Protein AF-A0A7S0X7X5-F1 (afdb_monomer_lite)

Sequence (185 aa):
VDGQPFWVERRVSRVKLLGLTYGVGGEDRTMADVRLTQAGMERDLGVSVAARVAFHGQHTVSALLDGNDATLKAALGALVEMEIWVGAKEASKKRVSAARKQAAALRADASARAAYVRRTEERLSEAQRASDGWAADVTRQASMACAEEDRVGGTLATALEDCAVAAARLRRAEAAWDEEEEEAA

pLDDT: mean 87.29, std 11.08, range [56.78, 98.44]

Foldseek 3Di:
DVPWDKDWDWDDDPPDTPDIWMDTNPDTPDDPDPVVNVVVCCVPVVVVLCCVVVDDDPVNVVCCVVDDPVSVCVVVCSNDVVVVVVVVVVVVVVVVVVVVVVVVVVVVVVVVVVVVVVVVVVVVVVVVVVVVVVVVVVVVVVVVVVVVVVVVVVVVVVVVVVVVVVVVVVVVVVVVVVVVVVVVD

Radius of gyration: 57.63 Å; chains: 1; bounding box: 109×35×158 Å

Secondary structure (DSSP, 8-state):
-TT--EEEEEEE-SSSEEEEEEEETTEE---SSHHHHHHHHHHHH-HHHHHHHH---HHHHHHHHSS-HHHHHHHHHTTTTHHHHHHHHHHHHHHHHHHHHHHHHHHHHHHHHHHHHHHHHHHHHHHHHHHHHHHHHHHHHHHHHHHHHHHHHHHHHHHHHHHHHHHHHHHHHHHHHHHHHHHH-

Organism: NCBI:txid81844

Structure (mmCIF, N/CA/C/O backbone):
data_AF-A0A7S0X7X5-F1
#
_entry.id   AF-A0A7S0X7X5-F1
#
loop_
_atom_site.group_PDB
_atom_site.id
_atom_site.type_symbol
_atom_site.label_atom_id
_atom_site.label_alt_id
_atom_site.label_comp_id
_atom_site.label_asym_id
_atom_site.label_entity_id
_atom_site.label_seq_id
_atom_site.pdbx_PDB_ins_code
_atom_site.Cartn_x
_atom_site.Cartn_y
_atom_site.Cartn_z
_atom_site.occupancy
_atom_site.B_iso_or_equiv
_atom_site.auth_seq_id
_atom_site.auth_comp_id
_atom_site.auth_asym_id
_atom_site.auth_atom_id
_atom_site.pdbx_PDB_model_num
ATOM 1 N N . VAL A 1 1 ? -40.224 -4.538 37.840 1.00 64.69 1 VAL A N 1
ATOM 2 C CA . VAL A 1 1 ? -39.251 -3.859 36.950 1.00 64.69 1 VAL A CA 1
ATOM 3 C C . VAL A 1 1 ? -39.998 -3.469 35.700 1.00 64.69 1 VAL A C 1
ATOM 5 O O . VAL A 1 1 ? -40.722 -4.314 35.198 1.00 64.69 1 VAL A O 1
ATOM 8 N N . ASP A 1 2 ? -39.963 -2.202 35.294 1.00 75.25 2 ASP A N 1
ATOM 9 C CA . ASP A 1 2 ? -40.661 -1.717 34.087 1.00 75.25 2 ASP A CA 1
ATOM 10 C C . ASP A 1 2 ? -42.152 -2.109 34.010 1.00 75.25 2 ASP A C 1
ATOM 12 O O . ASP A 1 2 ? -42.674 -2.501 32.971 1.00 75.25 2 ASP A O 1
ATOM 16 N N . GLY A 1 3 ? -42.846 -2.062 35.155 1.00 77.50 3 GLY A N 1
ATOM 17 C CA . GLY A 1 3 ? -44.263 -2.436 35.275 1.00 77.50 3 GLY A CA 1
ATOM 18 C C . GLY A 1 3 ? -44.550 -3.938 35.420 1.00 77.50 3 GLY A C 1
ATOM 19 O O . GLY A 1 3 ? -45.677 -4.303 35.740 1.00 77.50 3 GLY A O 1
ATOM 20 N N . GLN A 1 4 ? -43.552 -4.813 35.266 1.00 86.25 4 GLN A N 1
ATOM 21 C CA . GLN A 1 4 ? -43.690 -6.257 35.491 1.00 86.25 4 GLN A CA 1
ATOM 22 C C . GLN A 1 4 ? -43.552 -6.605 36.987 1.00 86.25 4 GLN A C 1
ATOM 24 O O . GLN A 1 4 ? -42.607 -6.124 37.638 1.00 86.25 4 GLN A O 1
ATOM 29 N N . PRO A 1 5 ? -44.441 -7.453 37.545 1.00 88.69 5 PRO A N 1
ATOM 30 C CA . PRO A 1 5 ? -44.307 -7.944 38.910 1.00 88.69 5 PRO A CA 1
ATOM 31 C C . PRO A 1 5 ? -43.088 -8.865 39.019 1.00 88.69 5 PRO A C 1
ATOM 33 O O . PRO A 1 5 ? -42.752 -9.595 38.087 1.00 88.69 5 PRO A O 1
ATOM 36 N N . PHE A 1 6 ? -42.422 -8.836 40.167 1.00 90.06 6 PHE A N 1
ATOM 37 C CA . PHE A 1 6 ? -41.285 -9.703 40.456 1.00 90.06 6 PHE A CA 1
ATOM 38 C C . PHE A 1 6 ? -41.364 -10.191 41.900 1.00 90.06 6 PHE A C 1
ATOM 40 O O . PHE A 1 6 ? -42.003 -9.558 42.743 1.00 90.06 6 PHE A O 1
ATOM 47 N N . TRP A 1 7 ? -40.704 -11.307 42.184 1.00 91.12 7 TRP A N 1
ATOM 48 C CA . TRP A 1 7 ? -40.574 -11.852 43.529 1.00 91.12 7 TRP A CA 1
ATOM 49 C C . TRP A 1 7 ? -39.146 -12.340 43.752 1.00 91.12 7 TRP A C 1
ATOM 51 O O . TRP A 1 7 ? -38.464 -12.766 42.823 1.00 91.12 7 TRP A O 1
ATOM 61 N N . VAL A 1 8 ? -38.688 -12.246 44.996 1.00 90.50 8 VAL A N 1
ATOM 62 C CA . VAL A 1 8 ? -37.386 -12.747 45.437 1.00 90.50 8 VAL A CA 1
ATOM 63 C C . VAL A 1 8 ? -37.615 -13.438 46.767 1.00 90.50 8 VAL A C 1
ATOM 65 O O . VAL A 1 8 ? -38.123 -12.818 47.702 1.00 90.50 8 VAL A O 1
ATOM 68 N N . GLU A 1 9 ? -37.219 -14.698 46.871 1.00 91.44 9 GLU A N 1
ATOM 69 C CA . GLU A 1 9 ? -37.246 -15.436 48.123 1.00 91.44 9 GLU A CA 1
ATOM 70 C C . GLU A 1 9 ? -35.815 -15.760 48.555 1.00 91.44 9 GLU A C 1
ATOM 72 O O . GLU A 1 9 ? -34.984 -16.284 47.809 1.00 91.44 9 GLU A O 1
ATOM 77 N N . ARG A 1 10 ? -35.508 -15.405 49.804 1.00 91.12 10 ARG A N 1
ATOM 78 C CA . ARG A 1 10 ? -34.196 -15.624 50.401 1.00 91.12 10 ARG A CA 1
ATOM 79 C C . ARG A 1 10 ? -34.354 -16.450 51.663 1.00 91.12 10 ARG A C 1
ATOM 81 O O . ARG A 1 10 ? -34.881 -15.972 52.664 1.00 91.12 10 ARG A O 1
ATOM 88 N N . ARG A 1 11 ? -33.830 -17.674 51.646 1.00 89.12 11 ARG A N 1
ATOM 89 C CA . ARG A 1 11 ? -33.838 -18.562 52.810 1.00 89.12 11 ARG A CA 1
ATOM 90 C C . ARG A 1 11 ? -32.498 -18.483 53.520 1.00 89.12 11 ARG A C 1
ATOM 92 O O . ARG A 1 11 ? -31.466 -18.801 52.939 1.00 89.12 11 ARG A O 1
ATOM 99 N N . VAL A 1 12 ? -32.495 -18.072 54.782 1.00 89.25 12 VAL A N 1
ATOM 100 C CA . VAL A 1 12 ? -31.277 -17.864 55.585 1.00 89.25 12 VAL A CA 1
ATOM 101 C C . VAL A 1 12 ? -31.375 -18.642 56.897 1.00 89.25 12 VAL A C 1
ATOM 103 O O . VAL A 1 12 ? -32.447 -18.742 57.486 1.00 89.25 12 VAL A O 1
ATOM 106 N N . SER A 1 13 ? -30.257 -19.200 57.358 1.00 86.94 13 SER A N 1
ATOM 107 C CA . SER A 1 13 ? -30.069 -19.654 58.740 1.00 86.94 13 SER A CA 1
ATOM 108 C C . SER A 1 13 ? -29.469 -18.524 59.586 1.00 86.94 13 SER A C 1
ATOM 110 O O . SER A 1 13 ? -29.166 -17.455 59.059 1.00 86.94 13 SER A O 1
ATOM 112 N N . ARG A 1 14 ? -29.221 -18.768 60.886 1.00 80.06 14 ARG A N 1
ATOM 113 C CA . ARG A 1 14 ? -28.587 -17.787 61.796 1.00 80.06 14 ARG A CA 1
ATOM 114 C C . ARG A 1 14 ? -27.307 -17.145 61.244 1.00 80.06 14 ARG A C 1
ATOM 116 O O . ARG A 1 14 ? -26.985 -16.041 61.659 1.00 80.06 14 ARG A O 1
ATOM 123 N N . VAL A 1 15 ? -26.568 -17.828 60.362 1.00 79.38 15 VAL A N 1
ATOM 124 C CA . VAL A 1 15 ? -25.271 -17.336 59.854 1.00 79.38 15 VAL A CA 1
ATOM 125 C C . VAL A 1 15 ? -25.089 -17.547 58.345 1.00 79.38 15 VAL A C 1
ATOM 127 O O . VAL A 1 15 ? -24.219 -16.926 57.743 1.00 79.38 15 VAL A O 1
ATOM 130 N N . LYS A 1 16 ? -25.871 -18.422 57.697 1.00 78.62 16 LYS A N 1
ATOM 131 C CA . LYS A 1 16 ? -25.616 -18.826 56.304 1.00 78.62 16 LYS A CA 1
ATOM 132 C C . LYS A 1 16 ? -26.840 -18.688 55.421 1.00 78.62 16 LYS A C 1
ATOM 134 O O . LYS A 1 16 ? -27.950 -19.025 55.819 1.00 78.62 16 LYS A O 1
ATOM 139 N N . LEU A 1 17 ? -26.606 -18.264 54.187 1.00 82.06 17 LEU A N 1
ATOM 140 C CA . LEU A 1 17 ? -27.597 -18.321 53.125 1.00 82.06 17 LEU A CA 1
ATOM 141 C C . LEU A 1 17 ? -27.846 -19.784 52.738 1.00 82.06 17 LEU A C 1
ATOM 143 O O . LEU A 1 17 ? -26.905 -20.496 52.399 1.00 82.06 17 LEU A O 1
ATOM 147 N N . LEU A 1 18 ? -29.099 -20.221 52.837 1.00 83.12 18 LEU A N 1
ATOM 148 C CA . LEU A 1 18 ? -29.549 -21.578 52.518 1.00 83.12 18 LEU A CA 1
ATOM 149 C C . LEU A 1 18 ? -30.124 -21.676 51.101 1.00 83.12 18 LEU A C 1
ATOM 151 O O . LEU A 1 18 ? -30.056 -22.739 50.498 1.00 83.12 18 LEU A O 1
ATOM 155 N N . GLY A 1 19 ? -30.686 -20.587 50.576 1.00 86.31 19 GLY A N 1
ATOM 156 C CA . GLY A 1 19 ? -31.244 -20.548 49.228 1.00 86.31 19 GLY A CA 1
ATOM 157 C C . GLY A 1 19 ? -31.574 -19.130 48.779 1.00 86.31 19 GLY A C 1
ATOM 158 O O . GLY A 1 19 ? -31.866 -18.259 49.604 1.00 86.31 19 GLY A O 1
ATOM 159 N N . LEU A 1 20 ? -31.498 -18.918 47.469 1.00 92.00 20 LEU A N 1
ATOM 160 C CA . LEU A 1 20 ? -31.879 -17.686 46.793 1.00 92.00 20 LEU A CA 1
ATOM 161 C C . LEU A 1 20 ? -32.638 -18.075 45.527 1.00 92.00 20 LEU A C 1
ATOM 163 O O . LEU A 1 20 ? -32.078 -18.778 44.690 1.00 92.00 20 LEU A O 1
ATOM 167 N N . THR A 1 21 ? -33.881 -17.629 45.414 1.00 91.88 21 THR A N 1
ATOM 168 C CA . THR A 1 21 ? -34.744 -17.849 44.250 1.00 91.88 21 THR A CA 1
ATOM 169 C C . THR A 1 21 ? -35.405 -16.531 43.859 1.00 91.88 21 THR A C 1
ATOM 171 O O . THR A 1 21 ? -35.630 -15.662 44.709 1.00 91.88 21 THR A O 1
ATOM 174 N N . TYR A 1 22 ? -35.669 -16.332 42.569 1.00 93.62 22 TYR A N 1
ATOM 175 C CA . TYR A 1 22 ? -36.354 -15.129 42.094 1.00 93.62 22 TYR A CA 1
ATOM 176 C C . TYR A 1 22 ? -37.100 -15.373 40.786 1.00 93.62 22 TYR A C 1
ATOM 178 O O . TYR A 1 22 ? -36.732 -16.239 39.993 1.00 93.62 22 TYR A O 1
ATOM 186 N N . GLY A 1 23 ? -38.112 -14.547 40.538 1.00 91.94 23 GLY A N 1
ATOM 187 C CA . GLY A 1 23 ? -38.859 -14.566 39.291 1.00 91.94 23 GLY A CA 1
ATOM 188 C C . GLY A 1 23 ? -39.341 -13.189 38.860 1.00 91.94 23 GLY A C 1
ATOM 189 O O . GLY A 1 23 ? -39.505 -12.276 39.674 1.00 91.94 23 GLY A O 1
ATOM 190 N N . VAL A 1 24 ? -39.565 -13.045 37.555 1.00 90.19 24 VAL A N 1
ATOM 191 C CA . VAL A 1 24 ? -39.989 -11.800 36.895 1.00 90.19 24 VAL A CA 1
ATOM 192 C C . VAL A 1 24 ? -41.108 -12.130 35.917 1.00 90.19 24 VAL A C 1
ATOM 194 O O . VAL A 1 24 ? -41.000 -13.092 35.164 1.00 90.19 24 VAL A O 1
ATOM 197 N N . GLY A 1 25 ? -42.202 -11.368 35.941 1.00 88.50 25 GLY A N 1
ATOM 198 C CA . GLY A 1 25 ? -43.333 -11.589 35.032 1.00 88.50 25 GLY A CA 1
ATOM 199 C C . GLY A 1 25 ? -44.059 -12.923 35.246 1.00 88.50 25 GLY A C 1
ATOM 200 O O . GLY A 1 25 ? -44.751 -13.393 34.352 1.00 88.50 25 GLY A O 1
ATOM 201 N N . GLY A 1 26 ? -43.895 -13.541 36.420 1.00 85.69 26 GLY A N 1
ATOM 202 C CA . GLY A 1 26 ? -44.451 -14.860 36.739 1.00 85.69 26 GLY A CA 1
ATOM 203 C C . GLY A 1 26 ? -43.548 -16.047 36.382 1.00 85.69 26 GLY A C 1
ATOM 204 O O . GLY A 1 26 ? -43.883 -17.168 36.752 1.00 85.69 26 GLY A O 1
ATOM 205 N N . GLU A 1 27 ? -42.398 -15.825 35.738 1.00 88.56 27 GLU A N 1
ATOM 206 C CA . GLU A 1 27 ? -41.429 -16.880 35.413 1.00 88.56 27 GLU A CA 1
ATOM 207 C C . GLU A 1 27 ? -40.322 -16.975 36.470 1.00 88.56 27 GLU A C 1
ATOM 209 O O . GLU A 1 27 ? -39.733 -15.958 36.846 1.00 88.56 27 GLU A O 1
ATOM 214 N N . ASP A 1 28 ? -40.010 -18.193 36.922 1.00 91.31 28 ASP A N 1
ATOM 215 C CA . ASP A 1 28 ? -38.841 -18.467 37.766 1.00 91.31 28 ASP A CA 1
ATOM 216 C C . ASP A 1 28 ? -37.560 -18.385 36.921 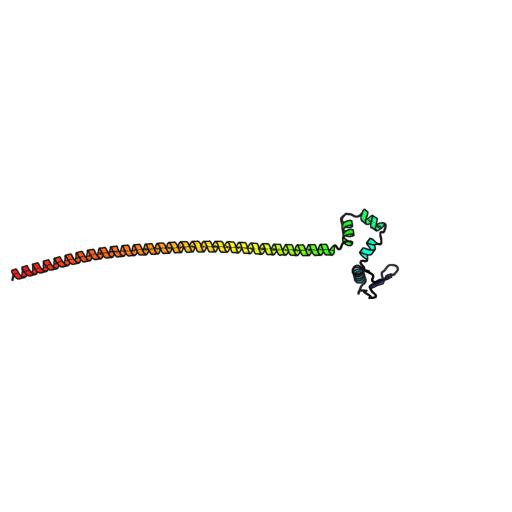1.00 91.31 28 ASP A C 1
ATOM 218 O O . ASP A 1 28 ? -37.435 -19.042 35.885 1.00 91.31 28 ASP A O 1
ATOM 222 N N . ARG A 1 29 ? -36.612 -17.555 37.362 1.00 90.12 29 ARG A N 1
ATOM 223 C CA . ARG A 1 29 ? -35.315 -17.333 36.704 1.00 90.12 29 ARG A CA 1
ATOM 224 C C . ARG A 1 29 ? -34.132 -17.763 37.568 1.00 90.12 29 ARG A C 1
ATOM 226 O O . ARG A 1 29 ? -32.990 -17.375 37.305 1.00 90.12 29 ARG A O 1
ATOM 233 N N . THR A 1 30 ? -34.391 -18.563 38.597 1.00 90.25 30 THR A N 1
ATOM 234 C CA . THR A 1 30 ? -33.365 -19.121 39.478 1.00 90.25 30 THR A CA 1
ATOM 235 C C . THR A 1 30 ? -32.355 -19.942 38.674 1.00 90.25 30 THR A C 1
ATOM 237 O O . THR A 1 30 ? -32.718 -20.781 37.850 1.00 90.25 30 THR A O 1
ATOM 240 N N . MET A 1 31 ? -31.064 -19.701 38.911 1.00 89.69 31 MET A N 1
ATOM 241 C CA . MET A 1 31 ? -29.974 -20.387 38.214 1.00 89.69 31 MET A CA 1
ATOM 242 C C . MET A 1 31 ? -29.365 -21.500 39.078 1.00 89.69 31 MET A C 1
ATOM 244 O O . MET A 1 31 ? -29.704 -21.672 40.246 1.00 89.69 31 MET A O 1
ATOM 248 N N . ALA A 1 32 ? -28.429 -22.253 38.493 1.00 83.94 32 ALA A N 1
ATOM 249 C CA . ALA A 1 32 ? -27.819 -23.434 39.108 1.00 83.94 32 ALA A CA 1
ATOM 250 C C . ALA A 1 32 ? -27.120 -23.170 40.456 1.00 83.94 32 ALA A C 1
ATOM 252 O O . ALA A 1 32 ? -27.016 -24.076 41.280 1.00 83.94 32 ALA A O 1
ATOM 253 N N . ASP A 1 33 ? -26.641 -21.946 40.691 1.00 86.88 33 ASP A N 1
ATOM 254 C CA . ASP A 1 33 ? -26.074 -21.550 41.974 1.00 86.88 33 ASP A CA 1
ATOM 255 C C . ASP A 1 33 ? -26.512 -20.137 42.394 1.00 86.88 33 ASP A C 1
ATOM 257 O O . ASP A 1 33 ? -27.064 -19.348 41.619 1.00 86.88 33 ASP A O 1
ATOM 261 N N . VAL A 1 34 ? -26.249 -19.813 43.660 1.00 85.31 34 VAL A N 1
ATOM 262 C CA . VAL A 1 34 ? -26.605 -18.528 44.273 1.00 85.31 34 VAL A CA 1
ATOM 263 C C . VAL A 1 34 ? -25.876 -17.350 43.619 1.00 85.31 34 VAL A C 1
ATOM 265 O O . VAL A 1 34 ? -26.455 -16.273 43.519 1.00 85.31 34 VAL A O 1
ATOM 268 N N . ARG A 1 35 ? -24.624 -17.520 43.172 1.00 86.81 35 ARG A N 1
ATOM 269 C CA . ARG A 1 35 ? -23.839 -16.428 42.569 1.00 86.81 35 ARG A CA 1
ATOM 270 C C . ARG A 1 35 ? -24.388 -16.056 41.198 1.00 86.81 35 ARG A C 1
ATOM 272 O O . ARG A 1 35 ? -24.552 -14.875 40.912 1.00 86.81 35 ARG A O 1
ATOM 279 N N . LEU A 1 36 ? -24.702 -17.052 40.381 1.00 85.88 36 LEU A N 1
ATOM 280 C CA . LEU A 1 36 ? -25.338 -16.899 39.081 1.00 85.88 36 LEU A CA 1
ATOM 281 C C . LEU A 1 36 ? -26.745 -16.326 39.236 1.00 85.88 36 LEU A C 1
ATOM 283 O O . LEU A 1 36 ? -27.100 -15.397 38.522 1.00 85.88 36 LEU A O 1
ATOM 287 N N . THR A 1 37 ? -27.504 -16.797 40.228 1.00 88.06 37 THR A N 1
ATOM 288 C CA . THR A 1 37 ? -28.827 -16.242 40.547 1.00 88.06 37 THR A CA 1
ATOM 289 C C . THR A 1 37 ? -28.725 -14.768 40.940 1.00 88.06 37 THR A C 1
ATOM 291 O O . THR A 1 37 ? -29.491 -13.944 40.451 1.00 88.06 37 THR A O 1
ATOM 294 N N . GLN A 1 38 ? -27.726 -14.400 41.746 1.00 86.62 38 GLN A N 1
ATOM 295 C CA . GLN A 1 38 ? -27.473 -13.010 42.119 1.00 86.62 38 GLN A CA 1
ATOM 296 C C . GLN A 1 38 ? -27.038 -12.151 40.918 1.00 86.62 38 GLN A C 1
ATOM 298 O O . GLN A 1 38 ? -27.486 -11.016 40.801 1.00 86.62 38 GLN A O 1
ATOM 303 N N . ALA A 1 39 ? -26.221 -12.684 40.005 1.00 84.31 39 ALA A N 1
ATOM 304 C CA . ALA A 1 39 ? -25.846 -11.996 38.768 1.00 84.31 39 ALA A CA 1
ATOM 305 C C . ALA A 1 39 ? -27.040 -11.819 37.810 1.00 84.31 39 ALA A C 1
ATOM 307 O O . ALA A 1 39 ? -27.176 -10.771 37.183 1.00 84.31 39 ALA A O 1
ATOM 308 N N . GLY A 1 40 ? -27.928 -12.814 37.728 1.00 85.19 40 GLY A N 1
ATOM 309 C CA . GLY A 1 40 ? -29.180 -12.733 36.976 1.00 85.19 40 GLY A CA 1
ATOM 310 C C . GLY A 1 40 ? -30.123 -11.676 37.547 1.00 85.19 40 GLY A C 1
ATOM 311 O O . GLY A 1 40 ? -30.601 -10.824 36.806 1.00 85.19 40 GLY A O 1
ATOM 312 N N . MET A 1 41 ? -30.297 -11.648 38.873 1.00 86.69 41 MET A N 1
ATOM 313 C CA . MET A 1 41 ? -31.042 -10.589 39.561 1.00 86.69 41 MET A CA 1
ATOM 314 C C . MET A 1 41 ? -30.445 -9.205 39.301 1.00 86.69 41 MET A C 1
ATOM 316 O O . MET A 1 41 ? -31.184 -8.253 39.074 1.00 86.69 41 MET A O 1
ATOM 320 N N . GLU A 1 42 ? -29.119 -9.079 39.329 1.00 84.38 42 GLU A N 1
ATOM 321 C CA . GLU A 1 42 ? -28.446 -7.813 39.042 1.00 84.38 42 GLU A CA 1
ATOM 322 C C . GLU A 1 42 ? -28.747 -7.326 37.622 1.00 84.38 42 GLU A C 1
ATOM 324 O O . GLU A 1 42 ? -29.053 -6.155 37.426 1.00 84.38 42 GLU A O 1
ATOM 329 N N . ARG A 1 43 ? -28.744 -8.239 36.645 1.00 81.25 43 ARG A N 1
ATOM 330 C CA . ARG A 1 43 ? -29.044 -7.930 35.245 1.00 81.25 43 ARG A CA 1
ATOM 331 C C . ARG A 1 43 ? -30.513 -7.579 35.011 1.00 81.25 43 ARG A C 1
ATOM 333 O O . ARG A 1 43 ? -30.805 -6.630 34.296 1.00 81.25 43 ARG A O 1
ATOM 340 N N . ASP A 1 44 ? -31.420 -8.369 35.577 1.00 82.75 44 ASP A N 1
ATOM 341 C CA . ASP A 1 44 ? -32.848 -8.306 35.258 1.00 82.75 44 ASP A CA 1
ATOM 342 C C . ASP A 1 44 ? -33.605 -7.309 36.149 1.00 82.75 44 ASP A C 1
ATOM 344 O O . ASP A 1 44 ? -34.653 -6.803 35.753 1.00 82.75 44 ASP A O 1
ATOM 348 N N . LEU A 1 45 ? -33.099 -7.026 37.355 1.00 81.38 45 LEU A N 1
ATOM 349 C CA . LEU A 1 45 ? -33.737 -6.125 38.319 1.00 81.38 45 LEU A CA 1
ATOM 350 C C . LEU A 1 45 ? -32.912 -4.871 38.637 1.00 81.38 45 LEU A C 1
ATOM 352 O O . LEU A 1 45 ? -33.447 -3.959 39.268 1.00 81.38 45 LEU A O 1
ATOM 356 N N . GLY A 1 46 ? -31.628 -4.818 38.260 1.00 74.69 46 GLY A N 1
ATOM 357 C CA . GLY A 1 46 ? -30.743 -3.701 38.607 1.00 74.69 46 GLY A CA 1
ATOM 358 C C . GLY A 1 46 ? -30.579 -3.526 40.118 1.00 74.69 46 GLY A C 1
ATOM 359 O O . GLY A 1 46 ? -30.567 -2.397 40.611 1.00 74.69 46 GLY A O 1
ATOM 360 N N . VAL A 1 47 ? -30.535 -4.630 40.879 1.00 71.50 47 VAL A N 1
ATOM 361 C CA . VAL A 1 47 ? -30.631 -4.613 42.351 1.00 71.50 47 VAL A CA 1
ATOM 362 C C . VAL A 1 47 ? -29.564 -3.728 42.994 1.00 71.50 47 VAL A C 1
ATOM 364 O O . VAL A 1 47 ? -29.882 -3.015 43.945 1.00 71.50 47 VAL A O 1
ATOM 367 N N . SER A 1 48 ? -28.321 -3.722 42.504 1.00 68.19 48 SER A N 1
ATOM 368 C CA . SER A 1 48 ? -27.264 -2.878 43.073 1.00 68.19 48 SER A CA 1
ATOM 369 C C . SER A 1 48 ? -27.494 -1.391 42.813 1.00 68.19 48 SER A C 1
ATOM 371 O O . SER A 1 48 ? -27.203 -0.574 43.689 1.00 68.19 48 SER A O 1
ATOM 373 N N . VAL A 1 49 ? -28.061 -1.036 41.658 1.00 69.19 49 VAL A N 1
ATOM 374 C CA . VAL A 1 49 ? -28.432 0.343 41.320 1.00 69.19 49 VAL A CA 1
ATOM 375 C C . VAL A 1 49 ? -29.615 0.775 42.183 1.00 69.19 49 VAL A C 1
ATOM 377 O O . VAL A 1 49 ? -29.542 1.800 42.859 1.00 69.19 49 VAL A O 1
ATOM 380 N N . ALA A 1 50 ? -30.662 -0.049 42.261 1.00 69.75 50 ALA A N 1
ATOM 381 C CA . ALA A 1 50 ? -31.831 0.207 43.095 1.00 69.75 50 ALA A CA 1
ATOM 382 C C . ALA A 1 50 ? -31.460 0.331 44.581 1.00 69.75 50 ALA A C 1
ATOM 384 O O . ALA A 1 50 ? -31.914 1.253 45.253 1.00 69.75 50 ALA A O 1
ATOM 385 N N . ALA A 1 51 ? -30.586 -0.539 45.094 1.00 70.12 51 ALA A N 1
ATOM 386 C CA . ALA A 1 51 ? -30.111 -0.472 46.472 1.00 70.12 51 ALA A CA 1
ATOM 387 C C . ALA A 1 51 ? -29.343 0.828 46.756 1.00 70.12 51 ALA A C 1
ATOM 389 O O . ALA A 1 51 ? -29.533 1.422 47.813 1.00 70.12 51 ALA A O 1
ATOM 390 N N . ARG A 1 52 ? -28.517 1.297 45.813 1.00 66.81 52 ARG A N 1
ATOM 391 C CA . ARG A 1 52 ? -27.746 2.544 45.955 1.00 66.81 52 ARG A CA 1
ATOM 392 C C . ARG A 1 52 ? -28.590 3.810 45.827 1.00 66.81 52 ARG A C 1
ATOM 394 O O . ARG A 1 52 ? -28.214 4.816 46.412 1.00 66.81 52 ARG A O 1
ATOM 401 N N . VAL A 1 53 ? -29.690 3.767 45.072 1.00 68.12 53 VAL A N 1
ATOM 402 C CA . VAL A 1 53 ? -30.599 4.911 44.870 1.00 68.12 53 VAL A CA 1
ATOM 403 C C . VAL A 1 53 ? -31.700 4.965 45.935 1.00 68.12 53 VAL A C 1
ATOM 405 O O . VAL A 1 53 ? -32.158 6.046 46.290 1.00 68.12 53 VAL A O 1
ATOM 408 N N . ALA A 1 54 ? -32.148 3.819 46.455 1.00 67.69 54 ALA A N 1
ATOM 409 C CA . ALA A 1 54 ? -33.246 3.754 47.421 1.00 67.69 54 ALA A CA 1
ATOM 410 C C . ALA A 1 54 ? -32.773 3.742 48.884 1.00 67.69 54 ALA A C 1
ATOM 412 O O . ALA A 1 54 ? -33.493 4.224 49.758 1.00 67.69 54 ALA A O 1
ATOM 413 N N . PHE A 1 55 ? -31.577 3.213 49.171 1.00 66.50 55 PHE A N 1
ATOM 414 C CA . PHE A 1 55 ? -31.073 3.071 50.537 1.00 66.50 55 PHE A CA 1
ATOM 415 C C . PHE A 1 55 ? -29.770 3.843 50.739 1.00 66.50 55 PHE A C 1
ATOM 417 O O . PHE A 1 55 ? -28.689 3.415 50.341 1.00 66.50 55 PHE A O 1
ATOM 424 N N . HIS A 1 56 ? -29.873 4.963 51.451 1.00 66.00 56 HIS A N 1
ATOM 425 C CA . HIS A 1 56 ? -28.732 5.771 51.868 1.00 66.00 56 HIS A CA 1
ATOM 426 C C . HIS A 1 56 ? -28.543 5.6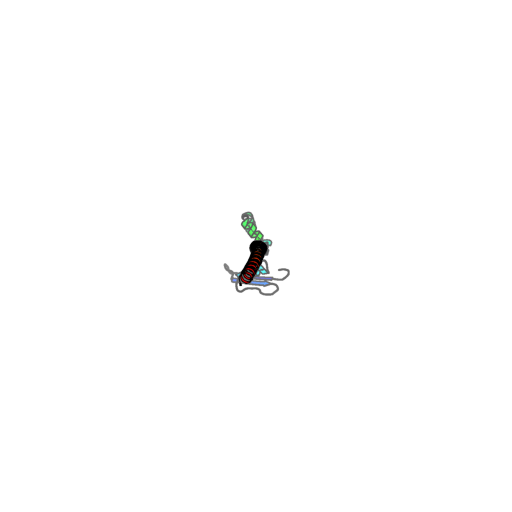04 53.380 1.00 66.00 56 HIS A C 1
ATOM 428 O O . HIS A 1 56 ? -29.232 6.234 54.179 1.00 66.00 56 HIS A O 1
ATOM 434 N N . GLY A 1 57 ? -27.646 4.705 53.786 1.00 65.19 57 GLY A N 1
ATOM 435 C CA . GLY A 1 57 ? -27.267 4.543 55.191 1.00 65.19 57 GLY A CA 1
ATOM 436 C C . GLY A 1 57 ? -26.153 5.511 55.599 1.00 65.19 57 GLY A C 1
ATOM 437 O O . GLY A 1 57 ? -25.351 5.929 54.762 1.00 65.19 57 GLY A O 1
ATOM 438 N N . GLN A 1 58 ? -26.044 5.805 56.900 1.00 65.88 58 GLN A N 1
ATOM 439 C CA . GLN A 1 58 ? -24.995 6.672 57.461 1.00 65.88 58 GLN A CA 1
ATOM 440 C C . GLN A 1 58 ? -23.582 6.221 57.040 1.00 65.88 58 GLN A C 1
ATOM 442 O O . GLN A 1 58 ? -22.768 7.040 56.632 1.00 65.88 58 GLN A O 1
ATOM 447 N N . HIS A 1 59 ? -23.319 4.911 57.026 1.00 67.50 59 HIS A N 1
ATOM 448 C CA . HIS A 1 59 ? -22.026 4.354 56.611 1.00 67.50 59 HIS A CA 1
ATOM 449 C C . HIS A 1 59 ? -21.708 4.543 55.121 1.00 67.50 59 HIS A C 1
ATOM 451 O O . HIS A 1 59 ? -20.540 4.640 54.759 1.00 67.50 59 HIS A O 1
ATOM 457 N N . THR A 1 60 ? -22.717 4.596 54.251 1.00 66.69 60 THR A N 1
ATOM 458 C CA . THR A 1 60 ? -22.524 4.738 52.799 1.00 66.69 60 THR A CA 1
ATOM 459 C C . THR A 1 60 ? -22.193 6.179 52.435 1.00 66.69 60 THR A C 1
ATOM 461 O O . THR A 1 60 ? -21.308 6.421 51.619 1.00 66.69 60 THR A O 1
ATOM 464 N N . VAL A 1 61 ? -22.862 7.135 53.086 1.00 68.69 61 VAL A N 1
ATOM 465 C CA . VAL A 1 61 ? -22.570 8.564 52.933 1.00 68.69 61 VAL A CA 1
ATOM 466 C C . VAL A 1 61 ? -21.198 8.892 53.526 1.00 68.69 61 VAL A C 1
ATOM 468 O O . VAL A 1 61 ? -20.392 9.512 52.841 1.00 68.69 61 VAL A O 1
ATOM 471 N N . SER A 1 62 ? -20.879 8.402 54.730 1.00 69.06 62 SER A N 1
ATOM 472 C CA . SER A 1 62 ? -19.540 8.572 55.314 1.00 69.06 62 SER A CA 1
ATOM 473 C C . SER A 1 62 ? -18.444 7.949 54.445 1.00 69.06 62 SER A C 1
ATOM 475 O O . SER A 1 62 ? -17.469 8.617 54.150 1.00 69.06 62 SER A O 1
ATOM 477 N N . ALA A 1 63 ? -18.621 6.732 53.920 1.00 72.38 63 ALA A N 1
ATOM 478 C CA . ALA A 1 63 ? -17.616 6.102 53.055 1.00 72.38 63 ALA A CA 1
ATOM 479 C C . ALA A 1 63 ? -17.376 6.840 51.722 1.00 72.38 63 ALA A C 1
ATOM 481 O O . ALA A 1 63 ? -16.285 6.745 51.160 1.00 72.38 63 ALA A O 1
ATOM 482 N N . LEU A 1 64 ? -18.379 7.553 51.200 1.00 69.12 64 LEU A N 1
ATOM 483 C CA . LEU A 1 64 ? -18.228 8.402 50.014 1.00 69.12 64 LEU A CA 1
ATOM 484 C C . LEU A 1 64 ? -17.534 9.728 50.336 1.00 69.12 64 LEU A C 1
ATOM 486 O O . LEU A 1 64 ? -16.754 10.206 49.519 1.00 69.12 64 LEU A O 1
ATOM 490 N N . LEU A 1 65 ? -17.810 10.302 51.509 1.00 72.50 65 LEU A N 1
ATOM 491 C CA . LEU A 1 65 ? -17.193 11.546 51.977 1.00 72.50 65 LEU A CA 1
ATOM 492 C C . LEU A 1 65 ? -15.739 11.342 52.427 1.00 72.50 65 LEU A C 1
ATOM 494 O O . LEU A 1 65 ? -14.897 12.197 52.171 1.00 72.50 65 LEU A O 1
ATOM 498 N N . ASP A 1 66 ? -15.449 10.197 53.042 1.00 76.56 66 ASP A N 1
ATOM 499 C CA . ASP A 1 66 ? -14.120 9.810 53.526 1.00 76.56 66 ASP A CA 1
ATOM 500 C C . ASP A 1 66 ? -13.293 9.082 52.445 1.00 76.56 66 ASP A C 1
ATOM 502 O O . ASP A 1 66 ? -12.108 8.791 52.628 1.00 76.56 66 ASP A O 1
ATOM 506 N N . GLY A 1 67 ? -13.918 8.741 51.314 1.00 76.81 67 GLY A N 1
ATOM 507 C CA . GLY A 1 67 ? -13.300 8.025 50.203 1.00 76.81 67 GLY A CA 1
ATOM 508 C C . GLY A 1 67 ? -12.401 8.915 49.341 1.00 76.81 67 GLY A C 1
ATOM 509 O O . GLY A 1 67 ? -12.636 10.108 49.175 1.00 76.81 67 GLY A O 1
ATOM 510 N N . ASN A 1 68 ? -11.370 8.323 48.731 1.00 78.31 68 ASN A N 1
ATOM 511 C CA . ASN A 1 68 ? -10.545 9.026 47.749 1.00 78.31 68 ASN A CA 1
ATOM 512 C C . ASN A 1 68 ? -11.255 9.122 46.379 1.00 78.31 68 ASN A C 1
ATOM 514 O O . ASN A 1 68 ? -12.268 8.467 46.124 1.00 78.31 68 ASN A O 1
ATOM 518 N N . ASP A 1 69 ? -10.690 9.914 45.464 1.00 79.62 69 ASP A N 1
ATOM 519 C CA . ASP A 1 69 ? -11.245 10.144 44.120 1.00 79.62 69 ASP A CA 1
ATOM 520 C C . ASP A 1 69 ? -11.472 8.845 43.315 1.00 79.62 69 ASP A C 1
ATOM 522 O O . ASP A 1 69 ? -12.410 8.748 42.524 1.00 79.62 69 ASP A O 1
ATOM 526 N N . ALA A 1 70 ? -10.672 7.798 43.545 1.00 78.19 70 ALA A N 1
ATOM 527 C CA . ALA A 1 70 ? -10.881 6.500 42.907 1.00 78.19 70 ALA A CA 1
ATOM 528 C C . ALA A 1 70 ? -12.126 5.782 43.454 1.00 78.19 70 ALA A C 1
ATOM 530 O O . ALA A 1 70 ? -12.876 5.188 42.677 1.00 78.19 70 ALA A O 1
ATOM 531 N N . THR A 1 71 ? -12.388 5.874 44.761 1.00 75.12 71 THR A N 1
ATOM 532 C CA . THR A 1 71 ? -13.593 5.320 45.397 1.00 75.12 71 THR A CA 1
ATOM 533 C C . THR A 1 71 ? -14.853 6.027 44.900 1.00 75.12 71 THR A C 1
ATOM 535 O O . THR A 1 71 ? -15.841 5.370 44.567 1.00 75.12 71 THR A O 1
ATOM 538 N N . LEU A 1 72 ? -14.795 7.356 44.766 1.00 73.56 72 LEU A N 1
ATOM 539 C CA . LEU A 1 72 ? -15.887 8.158 44.213 1.00 73.56 72 LEU A CA 1
ATOM 540 C C . LEU A 1 72 ? -16.158 7.800 42.744 1.00 73.56 72 LEU A C 1
ATOM 542 O O . LEU A 1 72 ? -17.302 7.551 42.364 1.00 73.56 72 LEU A O 1
ATOM 546 N N . LYS A 1 73 ? -15.107 7.691 41.921 1.00 76.31 73 LYS A N 1
ATOM 547 C CA . LYS A 1 73 ? -15.219 7.272 40.514 1.00 76.31 73 LYS A CA 1
ATOM 548 C C . LYS A 1 73 ? -15.758 5.857 40.361 1.00 76.31 73 LYS A C 1
ATOM 550 O O . LYS A 1 73 ? -16.540 5.616 39.450 1.00 76.31 73 LYS A O 1
ATOM 555 N N . ALA A 1 74 ? -15.382 4.932 41.238 1.00 75.25 74 ALA A N 1
ATOM 556 C CA . ALA A 1 74 ? -15.929 3.579 41.233 1.00 75.25 74 ALA A CA 1
ATOM 557 C C . ALA A 1 74 ? -17.416 3.561 41.627 1.00 75.25 74 ALA A C 1
ATOM 559 O O . ALA A 1 74 ? -18.204 2.819 41.043 1.00 75.25 74 ALA A O 1
ATOM 560 N N . ALA A 1 75 ? -17.824 4.397 42.586 1.00 71.81 75 ALA A N 1
ATOM 561 C CA . ALA A 1 75 ? -19.222 4.513 42.987 1.00 71.81 75 ALA A CA 1
ATOM 562 C C . ALA A 1 75 ? -20.098 5.122 41.879 1.00 71.81 75 ALA A C 1
ATOM 564 O O . ALA A 1 75 ? -21.152 4.567 41.570 1.00 71.81 75 ALA A O 1
ATOM 565 N N . LEU A 1 76 ? -19.628 6.200 41.242 1.00 70.62 76 LEU A N 1
ATOM 566 C CA . LEU A 1 76 ? -20.285 6.840 40.096 1.00 70.62 76 LEU A CA 1
ATOM 567 C C . LEU A 1 76 ? -20.266 5.947 38.850 1.00 70.62 76 LEU A C 1
ATOM 569 O O . LEU A 1 76 ? -21.257 5.845 38.134 1.00 70.62 76 LEU A O 1
ATOM 573 N N . GLY A 1 77 ? -19.160 5.246 38.617 1.00 68.25 77 GLY A N 1
ATOM 574 C CA . GLY A 1 77 ? -18.994 4.318 37.504 1.00 68.25 77 GLY A CA 1
ATOM 575 C C . GLY A 1 77 ? -19.832 3.043 37.613 1.00 68.25 77 GLY A C 1
ATOM 576 O O . GLY A 1 77 ? -19.945 2.322 36.634 1.00 68.25 77 GLY A O 1
ATOM 577 N N . ALA A 1 78 ? -20.421 2.763 38.775 1.00 67.50 78 ALA A N 1
ATOM 578 C CA . ALA A 1 78 ? -21.412 1.701 38.939 1.00 67.50 78 ALA A CA 1
ATOM 579 C C . ALA A 1 78 ? -22.859 2.195 38.733 1.00 67.50 78 ALA A C 1
ATOM 581 O O . ALA A 1 78 ? -23.761 1.379 38.601 1.00 67.50 78 ALA A O 1
ATOM 582 N N . LEU A 1 79 ? -23.085 3.516 38.736 1.00 64.81 79 LEU A N 1
ATOM 583 C CA . LEU A 1 79 ? -24.371 4.148 38.402 1.00 64.81 79 LEU A CA 1
ATOM 584 C C . LEU A 1 79 ? -24.487 4.454 36.902 1.00 64.81 79 LEU A C 1
ATOM 586 O O . LEU A 1 79 ? -25.586 4.512 36.362 1.00 64.81 79 LEU A O 1
ATOM 590 N N . VAL A 1 80 ? -23.352 4.664 36.238 1.00 66.19 80 VAL A N 1
ATOM 591 C CA . VAL A 1 80 ? -23.247 4.844 34.787 1.00 66.19 80 VAL A CA 1
ATOM 592 C C . VAL A 1 80 ? -22.831 3.513 34.167 1.00 66.19 80 VAL A C 1
ATOM 594 O O . VAL A 1 80 ? -21.964 2.846 34.716 1.00 66.19 80 VAL A O 1
ATOM 597 N N . GLU A 1 81 ? -23.383 3.137 33.011 1.00 66.31 81 GLU A N 1
ATOM 598 C CA . GLU A 1 81 ? -22.986 1.938 32.252 1.00 66.31 81 GLU A CA 1
ATOM 599 C C . GLU A 1 81 ? -21.547 2.061 31.697 1.00 66.31 81 GLU A C 1
ATOM 601 O O . GLU A 1 81 ? -21.299 2.208 30.498 1.00 66.31 81 GLU A O 1
ATOM 606 N N . MET A 1 82 ? -20.556 2.026 32.588 1.00 66.31 82 MET A N 1
ATOM 607 C CA . MET A 1 82 ? -19.127 2.133 32.289 1.00 66.31 82 MET A CA 1
ATOM 608 C C . MET A 1 82 ? -18.646 1.040 31.332 1.00 66.31 82 MET A C 1
ATOM 610 O O . MET A 1 82 ? -17.718 1.275 30.557 1.00 66.31 82 MET A O 1
ATOM 614 N N . GLU A 1 83 ? -19.281 -0.134 31.342 1.00 69.25 83 GLU A N 1
ATOM 615 C CA . GLU A 1 83 ? -18.929 -1.234 30.443 1.00 69.25 83 GLU A CA 1
ATOM 616 C C . GLU A 1 83 ? -19.133 -0.875 28.966 1.00 69.25 83 GLU A C 1
ATOM 618 O O . GLU A 1 83 ? -18.289 -1.217 28.135 1.00 69.25 83 GLU A O 1
ATOM 623 N N . ILE A 1 84 ? -20.173 -0.100 28.633 1.00 75.62 84 ILE A N 1
ATOM 624 C CA . ILE A 1 84 ? -20.416 0.359 27.258 1.00 75.62 84 ILE A CA 1
ATOM 625 C C . ILE A 1 84 ? -19.300 1.303 26.809 1.00 75.62 84 ILE A C 1
ATOM 627 O O . ILE A 1 84 ? -18.764 1.164 25.707 1.00 75.62 84 ILE A O 1
ATOM 631 N N . TRP A 1 85 ? -18.893 2.232 27.674 1.00 79.19 85 TRP A N 1
ATOM 632 C CA . TRP A 1 85 ? -17.818 3.179 27.379 1.00 79.19 85 TRP A CA 1
ATOM 633 C C . TRP A 1 85 ? -16.462 2.495 27.218 1.00 79.19 85 TRP A C 1
ATOM 635 O O . TRP A 1 85 ? -15.708 2.817 26.296 1.00 79.19 85 TRP A O 1
ATOM 645 N N . VAL A 1 86 ? -16.151 1.526 28.081 1.00 82.75 86 VAL A N 1
ATOM 646 C CA . VAL A 1 86 ? -14.922 0.729 27.979 1.00 82.75 86 VAL A CA 1
ATOM 647 C C . VAL A 1 86 ? -14.937 -0.115 26.702 1.00 82.75 86 VAL A C 1
ATOM 649 O O . VAL A 1 86 ? -13.950 -0.108 25.960 1.00 82.75 86 VAL A O 1
ATOM 652 N N . GLY A 1 87 ? -16.062 -0.762 26.386 1.00 83.75 87 GLY A N 1
ATOM 653 C CA . GLY A 1 87 ? -16.244 -1.521 25.149 1.00 83.75 87 GLY A CA 1
ATOM 654 C C . GLY A 1 87 ? -16.066 -0.655 23.898 1.00 83.75 87 GLY A C 1
ATOM 655 O O . GLY A 1 87 ? -15.300 -1.008 22.997 1.00 83.75 87 GLY A O 1
ATOM 656 N N . ALA A 1 88 ? -16.690 0.524 23.868 1.00 84.25 88 ALA A N 1
ATOM 657 C CA . ALA A 1 88 ? -16.561 1.485 22.775 1.00 84.25 88 ALA A CA 1
ATOM 658 C C . ALA A 1 88 ? -15.120 2.001 22.621 1.00 84.25 88 ALA A C 1
ATOM 660 O O . ALA A 1 88 ? -14.602 2.093 21.502 1.00 84.25 88 ALA A O 1
ATOM 661 N N . LYS A 1 89 ? -14.436 2.288 23.736 1.00 90.56 89 LYS A N 1
ATOM 662 C CA . LYS A 1 89 ? -13.034 2.727 23.742 1.00 90.56 89 LYS A CA 1
ATOM 663 C C . LYS A 1 89 ? -12.104 1.657 23.177 1.00 90.56 89 LYS A C 1
ATOM 665 O O . LYS A 1 89 ? -11.273 1.969 22.322 1.00 90.56 89 LYS A O 1
ATOM 670 N N . GLU A 1 90 ? -12.246 0.407 23.607 1.00 91.81 90 GLU A N 1
ATOM 671 C CA . GLU A 1 90 ? -11.419 -0.694 23.105 1.00 91.81 90 GLU A CA 1
ATOM 672 C C . GLU A 1 90 ? -11.714 -1.012 21.632 1.00 91.81 90 GLU A C 1
ATOM 674 O O . GLU A 1 90 ? -10.784 -1.219 20.846 1.00 91.81 90 GLU A O 1
ATOM 679 N N . ALA A 1 91 ? -12.980 -0.960 21.208 1.00 91.44 91 ALA A N 1
ATOM 680 C CA . ALA A 1 91 ? -13.347 -1.094 19.799 1.00 91.44 91 ALA A CA 1
ATOM 681 C C . ALA A 1 91 ? -12.719 0.016 18.938 1.00 91.44 91 ALA A C 1
ATOM 683 O O . ALA A 1 91 ? -12.129 -0.259 17.889 1.00 91.44 91 ALA A O 1
ATOM 684 N N . SER A 1 92 ? -12.777 1.266 19.404 1.00 93.56 92 SER A N 1
ATOM 685 C CA . SER A 1 92 ? -12.147 2.410 18.738 1.00 93.56 92 SER A CA 1
ATOM 686 C C . SER A 1 92 ? -10.628 2.242 18.639 1.00 93.56 92 SER A C 1
ATOM 688 O O . SER A 1 92 ? -10.054 2.348 17.553 1.00 93.56 92 SER A O 1
ATOM 690 N N . LYS A 1 93 ? -9.968 1.867 19.740 1.00 96.62 93 LYS A N 1
ATOM 691 C CA . LYS A 1 93 ? -8.519 1.621 19.782 1.00 96.62 93 LYS A CA 1
ATOM 692 C C . LYS A 1 93 ? -8.091 0.542 18.785 1.00 96.62 93 LYS A C 1
ATOM 694 O O . LYS A 1 93 ? -7.101 0.730 18.072 1.00 96.62 93 LYS A O 1
ATOM 699 N N . LYS A 1 94 ? -8.851 -0.555 18.681 1.00 95.81 94 LYS A N 1
ATOM 700 C CA . LYS A 1 94 ? -8.617 -1.614 17.684 1.00 95.81 94 LYS A CA 1
ATOM 701 C C . LYS A 1 94 ? -8.749 -1.085 16.255 1.00 95.81 94 LYS A C 1
ATOM 703 O O . LYS A 1 94 ? -7.846 -1.313 15.450 1.00 95.81 94 LYS A O 1
ATOM 708 N N . ARG A 1 95 ? -9.811 -0.330 15.950 1.00 95.81 95 ARG A N 1
ATOM 709 C CA . ARG A 1 95 ? -10.027 0.271 14.618 1.00 95.81 95 ARG A CA 1
ATOM 710 C C . ARG A 1 95 ? -8.904 1.229 14.232 1.00 95.81 95 ARG A C 1
ATOM 712 O O . ARG A 1 95 ? -8.371 1.129 13.131 1.00 95.81 95 ARG A O 1
ATOM 719 N N . VAL A 1 96 ? -8.494 2.107 15.146 1.00 97.19 96 VAL A N 1
ATOM 720 C CA . VAL A 1 96 ? -7.393 3.055 14.913 1.00 97.19 96 VAL A CA 1
ATOM 721 C C . VAL A 1 96 ? -6.071 2.319 14.694 1.00 97.19 96 VAL A C 1
ATOM 723 O O . VAL A 1 96 ? -5.318 2.667 13.786 1.00 97.19 96 VAL A O 1
ATOM 726 N N . SER A 1 97 ? -5.783 1.284 15.488 1.00 97.06 97 SER A N 1
ATOM 727 C CA . SER A 1 97 ? -4.574 0.472 15.312 1.00 97.06 97 SER A CA 1
ATOM 728 C C . SER A 1 97 ? -4.545 -0.225 13.947 1.00 97.06 97 SER A C 1
ATOM 730 O O . SER A 1 97 ? -3.529 -0.167 13.253 1.00 97.06 97 SER A O 1
ATOM 732 N N . ALA A 1 98 ? -5.663 -0.827 13.529 1.00 96.06 98 ALA A N 1
ATOM 733 C CA . ALA A 1 98 ? -5.788 -1.470 12.224 1.00 96.06 98 ALA A CA 1
ATOM 734 C C . ALA A 1 98 ? -5.614 -0.466 11.072 1.00 96.06 98 ALA A C 1
ATOM 736 O O . ALA A 1 98 ? -4.803 -0.698 10.176 1.00 96.06 98 ALA A O 1
ATOM 737 N N . ALA A 1 99 ? -6.288 0.685 11.145 1.00 96.56 99 ALA A N 1
ATOM 738 C CA . ALA A 1 99 ? -6.173 1.741 10.143 1.00 96.56 99 ALA A CA 1
ATOM 739 C C . ALA A 1 99 ? -4.733 2.266 10.020 1.00 96.56 99 ALA A C 1
ATOM 741 O O . ALA A 1 99 ? -4.231 2.453 8.914 1.00 96.56 99 ALA A O 1
ATOM 742 N N . ARG A 1 100 ? -4.025 2.441 11.145 1.00 97.69 100 ARG A N 1
ATOM 743 C CA . ARG A 1 100 ? -2.609 2.847 11.142 1.00 97.69 100 ARG A CA 1
ATOM 744 C C . ARG A 1 100 ? -1.710 1.816 10.465 1.00 97.69 100 ARG A C 1
ATOM 746 O O . ARG A 1 100 ? -0.852 2.200 9.676 1.00 97.69 100 ARG A O 1
ATOM 753 N N . LYS A 1 101 ? -1.911 0.522 10.741 1.00 97.62 101 LYS A N 1
ATOM 754 C CA . LYS A 1 101 ? -1.157 -0.560 10.084 1.00 97.62 101 LYS A CA 1
ATOM 755 C C . LYS A 1 101 ? -1.401 -0.572 8.575 1.00 97.62 101 LYS A C 1
ATOM 757 O O . LYS A 1 101 ? -0.446 -0.642 7.808 1.00 97.62 101 LYS A O 1
ATOM 762 N N . GLN A 1 102 ? -2.657 -0.440 8.154 1.00 97.75 102 GLN A N 1
ATOM 763 C CA . GLN A 1 102 ? -3.016 -0.393 6.738 1.00 97.75 102 GLN A CA 1
ATOM 764 C C . GLN A 1 102 ? -2.415 0.832 6.036 1.00 97.75 102 GLN A C 1
ATOM 766 O O . GLN A 1 102 ? -1.830 0.699 4.965 1.00 97.75 102 GLN A O 1
ATOM 771 N N . ALA A 1 103 ? -2.488 2.011 6.657 1.00 97.50 103 ALA A N 1
ATOM 772 C CA . ALA A 1 103 ? -1.888 3.226 6.114 1.00 97.50 103 ALA A CA 1
ATOM 773 C C . ALA A 1 103 ? -0.361 3.107 5.972 1.00 97.50 103 ALA A C 1
ATOM 775 O O . ALA A 1 103 ? 0.199 3.534 4.963 1.00 97.50 103 ALA A O 1
ATOM 776 N N . ALA A 1 104 ? 0.316 2.499 6.952 1.00 97.31 104 ALA A N 1
ATOM 777 C CA . ALA A 1 104 ? 1.753 2.245 6.877 1.00 97.31 104 ALA A CA 1
ATOM 778 C C . ALA A 1 104 ? 2.108 1.289 5.724 1.00 97.31 104 ALA A C 1
ATOM 780 O O . ALA A 1 104 ? 3.042 1.567 4.974 1.00 97.31 104 ALA A O 1
ATOM 781 N N . ALA A 1 105 ? 1.333 0.215 5.540 1.00 97.62 105 ALA A N 1
ATOM 782 C CA . ALA A 1 105 ? 1.530 -0.733 4.445 1.00 97.62 105 ALA A CA 1
ATOM 783 C C . ALA A 1 105 ? 1.340 -0.076 3.068 1.00 97.62 105 ALA A C 1
ATOM 785 O O . ALA A 1 105 ? 2.201 -0.209 2.201 1.00 97.62 105 ALA A O 1
ATOM 786 N N . LEU A 1 106 ? 0.265 0.700 2.885 1.00 97.62 106 LEU A N 1
ATOM 787 C CA . LEU A 1 106 ? 0.011 1.427 1.636 1.00 97.62 106 LEU A CA 1
ATOM 788 C C . LEU A 1 106 ? 1.106 2.454 1.335 1.00 97.62 106 LEU A C 1
ATOM 790 O O . LEU A 1 106 ? 1.510 2.610 0.186 1.00 97.62 106 LEU A O 1
ATOM 794 N N . ARG A 1 107 ? 1.626 3.135 2.362 1.00 97.88 107 ARG A N 1
ATOM 795 C CA . ARG A 1 107 ? 2.731 4.087 2.199 1.00 97.88 107 ARG A CA 1
ATOM 796 C C . ARG A 1 107 ? 4.018 3.395 1.750 1.00 97.88 107 ARG A C 1
ATOM 798 O O . ARG A 1 107 ? 4.719 3.928 0.893 1.00 97.88 107 ARG A O 1
ATOM 805 N N . ALA A 1 108 ? 4.319 2.230 2.319 1.00 97.56 108 ALA A N 1
ATOM 806 C CA . ALA A 1 108 ? 5.477 1.436 1.926 1.00 97.56 108 ALA A CA 1
ATOM 807 C C . ALA A 1 108 ? 5.353 0.944 0.475 1.00 97.56 108 ALA A C 1
ATOM 809 O O . ALA A 1 108 ? 6.297 1.106 -0.296 1.00 97.56 108 ALA A O 1
ATOM 810 N N . ASP A 1 109 ? 4.180 0.435 0.079 1.00 97.69 109 ASP A N 1
ATOM 811 C CA . ASP A 1 109 ? 3.916 0.006 -1.302 1.00 97.69 109 ASP A CA 1
ATOM 812 C C . ASP A 1 109 ? 4.036 1.176 -2.291 1.00 97.69 109 ASP A C 1
ATOM 814 O O . ASP A 1 109 ? 4.753 1.085 -3.286 1.00 97.69 109 ASP A O 1
ATOM 818 N N . ALA A 1 110 ? 3.427 2.325 -1.982 1.00 97.81 110 ALA A N 1
ATOM 819 C CA . ALA A 1 110 ? 3.535 3.524 -2.811 1.00 97.81 110 ALA A CA 1
ATOM 820 C C . ALA A 1 110 ? 4.995 3.976 -2.989 1.00 97.81 110 ALA A C 1
ATOM 822 O O . ALA A 1 110 ? 5.416 4.298 -4.101 1.00 97.81 110 ALA A O 1
ATOM 823 N N . SER A 1 111 ? 5.790 3.954 -1.915 1.00 98.12 111 SER A N 1
ATOM 824 C CA . SER A 1 111 ? 7.215 4.294 -1.972 1.00 98.12 111 SER A CA 1
ATOM 825 C C . SER A 1 111 ? 8.017 3.295 -2.814 1.00 98.12 111 SER A C 1
ATOM 827 O O . SER A 1 111 ? 8.841 3.713 -3.631 1.00 98.12 111 SER A O 1
ATOM 829 N N . ALA A 1 112 ? 7.752 1.993 -2.672 1.00 98.00 112 ALA A N 1
ATOM 830 C CA . ALA A 1 11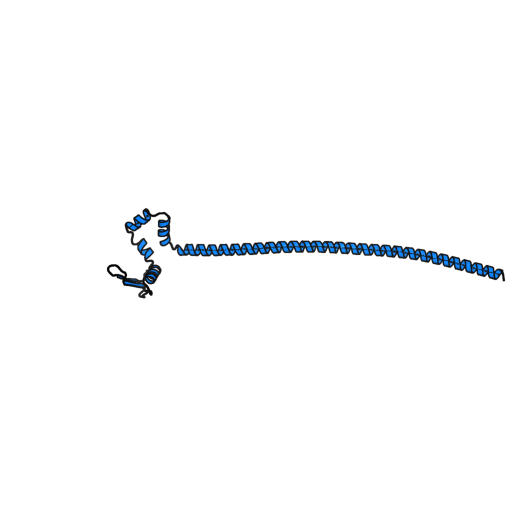2 ? 8.409 0.954 -3.460 1.00 98.00 112 ALA A CA 1
ATOM 831 C C . ALA A 1 112 ? 8.090 1.085 -4.957 1.00 98.00 112 ALA A C 1
ATOM 833 O O . ALA A 1 112 ? 8.993 1.005 -5.794 1.00 98.00 112 ALA A O 1
ATOM 834 N N . ARG A 1 113 ? 6.823 1.356 -5.296 1.00 97.44 113 ARG A N 1
ATOM 835 C CA . ARG A 1 113 ? 6.386 1.595 -6.678 1.00 97.44 113 ARG A CA 1
ATOM 836 C C . ARG A 1 113 ? 7.014 2.849 -7.267 1.00 97.44 113 ARG A C 1
ATOM 838 O O . ARG A 1 113 ? 7.523 2.787 -8.380 1.00 97.44 113 ARG A O 1
ATOM 845 N N . ALA A 1 114 ? 7.054 3.950 -6.519 1.00 98.00 114 ALA A N 1
ATOM 846 C CA . ALA A 1 114 ? 7.707 5.178 -6.969 1.00 98.00 114 ALA A CA 1
ATOM 847 C C . ALA A 1 114 ? 9.201 4.953 -7.269 1.00 98.00 114 ALA A C 1
ATOM 849 O O . ALA A 1 114 ? 9.702 5.382 -8.306 1.00 98.00 114 ALA A O 1
ATOM 850 N N . ALA A 1 115 ? 9.908 4.214 -6.407 1.00 97.94 115 ALA A N 1
ATOM 851 C CA . ALA A 1 115 ? 11.307 3.861 -6.644 1.00 97.94 115 ALA A CA 1
ATOM 852 C C . ALA A 1 115 ? 11.488 2.940 -7.866 1.00 97.94 115 ALA A C 1
ATOM 854 O O . ALA A 1 115 ? 12.473 3.064 -8.593 1.00 97.94 115 ALA A O 1
ATOM 855 N N . TYR A 1 116 ? 10.554 2.013 -8.101 1.00 98.00 116 TYR A N 1
ATOM 856 C CA . TYR A 1 116 ? 10.569 1.147 -9.280 1.00 98.00 116 TYR A CA 1
ATOM 857 C C . TYR A 1 116 ? 10.355 1.930 -10.579 1.00 98.00 116 TYR A C 1
ATOM 859 O O . TYR A 1 116 ? 11.116 1.731 -11.526 1.00 98.00 116 TYR A O 1
ATOM 867 N N . VAL A 1 117 ? 9.372 2.834 -10.607 1.00 98.25 117 VAL A N 1
ATOM 868 C CA . VAL A 1 117 ? 9.106 3.708 -11.760 1.00 98.25 117 VAL A CA 1
ATOM 869 C C . VAL A 1 117 ? 10.349 4.527 -12.084 1.00 98.25 117 VAL A C 1
ATOM 871 O O . VAL A 1 117 ? 10.849 4.417 -13.198 1.00 98.25 117 VAL A O 1
ATOM 874 N N . ARG A 1 118 ? 10.936 5.206 -11.089 1.00 98.19 118 ARG A N 1
ATOM 875 C CA . ARG A 1 118 ? 12.148 6.013 -11.284 1.00 98.19 118 ARG A CA 1
ATOM 876 C C . ARG A 1 118 ? 13.297 5.213 -11.908 1.00 98.19 118 ARG A C 1
ATOM 878 O O . ARG A 1 118 ? 13.878 5.637 -12.897 1.00 98.19 118 ARG A O 1
ATOM 885 N N . ARG A 1 119 ? 13.593 4.017 -11.383 1.00 98.19 119 ARG A N 1
ATOM 886 C CA . ARG A 1 119 ? 14.635 3.140 -11.959 1.00 98.19 119 ARG A CA 1
ATOM 887 C C . ARG A 1 119 ? 14.319 2.709 -13.389 1.00 98.19 119 ARG A C 1
ATOM 889 O O . ARG A 1 119 ? 15.224 2.486 -14.185 1.00 98.19 119 ARG A O 1
ATOM 896 N N . THR A 1 120 ? 13.043 2.519 -13.703 1.00 97.56 120 THR A N 1
ATOM 897 C CA . THR A 1 120 ? 12.617 2.100 -15.041 1.00 97.56 120 THR A CA 1
ATOM 898 C C . THR A 1 120 ? 12.729 3.256 -16.032 1.00 97.56 120 THR A C 1
ATOM 900 O O . THR A 1 120 ? 13.195 3.046 -17.147 1.00 97.56 120 THR A O 1
ATOM 903 N N . GLU A 1 121 ? 12.396 4.476 -15.611 1.00 98.44 121 GLU A N 1
ATOM 904 C CA . GLU A 1 121 ? 12.601 5.705 -16.387 1.00 98.44 121 GLU A CA 1
ATOM 905 C C . GLU A 1 121 ? 14.090 5.977 -16.639 1.00 98.44 121 GLU A C 1
ATOM 907 O O . GLU A 1 121 ? 14.475 6.288 -17.764 1.00 98.44 121 GLU A O 1
ATOM 912 N N . GLU A 1 122 ? 14.946 5.789 -15.629 1.00 98.31 122 GLU A N 1
ATOM 913 C CA . GLU A 1 122 ? 16.405 5.895 -15.770 1.00 98.31 122 GLU A CA 1
ATOM 914 C C . GLU A 1 122 ? 16.937 4.902 -16.818 1.00 98.31 122 GLU A C 1
ATOM 916 O O . GLU A 1 122 ? 17.667 5.294 -17.730 1.00 98.31 122 GLU A O 1
ATOM 921 N N . ARG A 1 123 ? 16.510 3.632 -16.745 1.00 98.06 123 ARG A N 1
ATOM 922 C CA . ARG A 1 123 ? 16.877 2.594 -17.726 1.00 98.06 123 ARG A CA 1
ATOM 923 C C . ARG A 1 123 ? 16.368 2.905 -19.128 1.00 98.06 123 ARG A C 1
ATOM 925 O O . ARG A 1 123 ? 17.076 2.643 -20.096 1.00 98.06 123 ARG A O 1
ATOM 932 N N . LEU A 1 124 ? 15.154 3.444 -19.245 1.00 98.12 124 LEU A N 1
ATOM 933 C CA . LEU A 1 124 ? 14.601 3.869 -20.527 1.00 98.12 124 LEU A CA 1
ATOM 934 C C . LEU A 1 124 ? 15.445 5.000 -21.119 1.00 98.12 124 LEU A C 1
ATOM 936 O O . LEU A 1 124 ? 15.859 4.906 -22.266 1.00 98.12 124 LEU A O 1
ATOM 940 N N . SER A 1 125 ? 15.761 6.025 -20.325 1.00 98.31 125 SER A N 1
ATOM 941 C CA . SER A 1 125 ? 16.608 7.146 -20.747 1.00 98.31 125 SER A CA 1
ATOM 942 C C . SER A 1 125 ? 18.002 6.693 -21.193 1.00 98.31 125 SER A C 1
ATOM 944 O O . SER A 1 125 ? 18.545 7.211 -22.168 1.00 98.31 125 SER A O 1
ATOM 946 N N . GLU A 1 126 ? 18.602 5.733 -20.490 1.00 98.06 126 GLU A N 1
ATOM 947 C CA . GLU A 1 126 ? 19.886 5.146 -20.872 1.00 98.06 126 GLU A CA 1
ATOM 948 C C . GLU A 1 126 ? 19.793 4.352 -22.181 1.00 98.06 126 GLU A C 1
ATOM 950 O O . GLU A 1 126 ? 20.609 4.563 -23.077 1.00 98.06 126 GLU A O 1
ATOM 955 N N . ALA A 1 127 ? 18.768 3.510 -22.334 1.00 97.94 127 ALA A N 1
ATOM 956 C CA . ALA A 1 127 ? 18.532 2.762 -23.567 1.00 97.94 127 ALA A CA 1
ATOM 957 C C . ALA A 1 127 ? 18.276 3.689 -24.765 1.00 97.94 127 ALA A C 1
ATOM 959 O O . ALA A 1 127 ? 18.786 3.436 -25.855 1.00 97.94 127 ALA A O 1
ATOM 960 N N . GLN A 1 128 ? 17.544 4.787 -24.556 1.00 98.25 128 GLN A N 1
ATOM 961 C CA . GLN A 1 128 ? 17.297 5.802 -25.578 1.00 98.25 128 GLN A CA 1
ATOM 962 C C . GLN A 1 128 ? 18.615 6.436 -26.038 1.00 98.25 128 GLN A C 1
ATOM 964 O O . GLN A 1 128 ? 18.921 6.434 -27.224 1.00 98.25 128 GLN A O 1
ATOM 969 N N . ARG A 1 129 ? 19.450 6.884 -25.088 1.00 98.00 129 ARG A N 1
ATOM 970 C CA . ARG A 1 129 ? 20.766 7.468 -25.391 1.00 98.00 129 ARG A CA 1
ATOM 971 C C . ARG A 1 129 ? 21.684 6.485 -26.114 1.00 98.00 129 ARG A C 1
ATOM 973 O O . ARG A 1 129 ? 22.394 6.885 -27.031 1.00 98.00 129 ARG A O 1
ATOM 980 N N . ALA A 1 130 ? 21.668 5.212 -25.719 1.00 97.62 130 ALA A N 1
ATOM 981 C CA . ALA A 1 130 ? 22.437 4.171 -26.395 1.00 97.62 130 ALA A CA 1
ATOM 982 C C . ALA A 1 130 ? 21.942 3.939 -27.833 1.00 97.62 130 ALA A C 1
ATOM 984 O O . ALA A 1 130 ? 22.757 3.823 -28.745 1.00 97.62 130 ALA A O 1
ATOM 985 N N . SER A 1 131 ? 20.622 3.923 -28.042 1.00 97.44 131 SER A N 1
ATOM 986 C CA . SER A 1 131 ? 20.007 3.808 -29.368 1.00 97.44 131 SER A CA 1
ATOM 987 C C . SER A 1 131 ? 20.381 4.984 -30.271 1.00 97.44 131 SER A C 1
ATOM 989 O O . SER A 1 131 ? 20.797 4.775 -31.410 1.00 97.44 131 SER A O 1
ATOM 991 N N . ASP A 1 132 ? 20.278 6.212 -29.763 1.00 97.31 132 ASP A N 1
ATOM 992 C CA . ASP A 1 132 ? 20.612 7.425 -30.514 1.00 97.31 132 ASP A CA 1
ATOM 993 C C . ASP A 1 132 ? 22.106 7.464 -30.869 1.00 97.31 132 ASP A C 1
ATOM 995 O O . ASP A 1 132 ? 22.475 7.773 -32.004 1.00 97.31 132 ASP A O 1
ATOM 999 N N . GLY A 1 133 ? 22.971 7.086 -29.919 1.00 97.88 133 GLY A N 1
ATOM 1000 C CA . GLY A 1 133 ? 24.412 6.962 -30.143 1.00 97.88 133 GLY A CA 1
ATOM 1001 C C . GLY A 1 133 ? 24.745 5.923 -31.213 1.00 97.88 133 GLY A C 1
ATOM 1002 O O . GLY A 1 133 ? 25.511 6.208 -32.131 1.00 97.88 133 GLY A O 1
ATOM 1003 N N . TRP A 1 134 ? 24.110 4.750 -31.158 1.00 97.88 134 TRP A N 1
ATOM 1004 C CA . TRP A 1 134 ? 24.286 3.711 -32.171 1.00 97.88 134 TRP A CA 1
ATOM 1005 C C . TRP A 1 134 ? 23.823 4.171 -33.558 1.00 97.88 134 TRP A C 1
ATOM 1007 O O . TRP A 1 134 ? 24.538 3.971 -34.537 1.00 97.88 134 TRP A O 1
ATOM 1017 N N . ALA A 1 135 ? 22.672 4.841 -33.661 1.00 97.44 135 ALA A N 1
ATOM 1018 C CA . ALA A 1 135 ? 22.177 5.363 -34.936 1.00 97.44 135 ALA A CA 1
ATOM 1019 C C . ALA A 1 135 ? 23.135 6.403 -35.552 1.00 97.44 135 ALA A C 1
ATOM 1021 O O . ALA A 1 135 ? 23.392 6.388 -36.763 1.00 97.44 135 ALA A O 1
ATOM 1022 N N . ALA A 1 136 ? 23.706 7.278 -34.719 1.00 96.94 136 ALA A N 1
ATOM 1023 C CA . ALA A 1 136 ? 24.721 8.237 -35.145 1.00 96.94 136 ALA A CA 1
ATOM 1024 C C . ALA A 1 136 ? 26.014 7.538 -35.601 1.00 96.94 136 ALA A C 1
ATOM 1026 O O . ALA A 1 136 ? 26.587 7.901 -36.630 1.00 96.94 136 ALA A O 1
ATOM 1027 N N . ASP A 1 137 ? 26.450 6.511 -34.871 1.00 97.44 137 ASP A N 1
ATOM 1028 C CA . ASP A 1 137 ? 27.637 5.726 -35.205 1.00 97.44 137 ASP A CA 1
ATOM 1029 C C . ASP A 1 137 ? 27.473 4.965 -36.524 1.00 97.44 137 ASP A C 1
ATOM 1031 O O . ASP A 1 137 ? 28.379 4.999 -37.355 1.00 97.44 137 ASP A O 1
ATOM 1035 N N . VAL A 1 138 ? 26.311 4.349 -36.758 1.00 97.50 138 VAL A N 1
ATOM 1036 C CA . VAL A 1 138 ? 25.979 3.678 -38.025 1.00 97.50 138 VAL A CA 1
ATOM 1037 C C . VAL A 1 138 ? 26.012 4.667 -39.185 1.00 97.50 138 VAL A C 1
ATOM 1039 O O . VAL A 1 138 ? 26.636 4.394 -40.208 1.00 97.50 138 VAL A O 1
ATOM 1042 N N . THR A 1 139 ? 25.399 5.841 -39.017 1.00 96.88 139 THR A N 1
ATOM 1043 C CA . THR A 1 139 ? 25.401 6.888 -40.052 1.00 96.88 139 THR A CA 1
ATOM 1044 C C . THR A 1 139 ? 26.826 7.341 -40.378 1.00 96.88 139 THR A C 1
ATOM 1046 O O . THR A 1 139 ? 27.181 7.488 -41.547 1.00 96.88 139 THR A O 1
ATOM 1049 N N . ARG A 1 140 ? 27.668 7.514 -39.352 1.00 96.88 140 ARG A N 1
ATOM 1050 C CA . ARG A 1 140 ? 29.080 7.885 -39.510 1.00 96.88 140 ARG A CA 1
ATOM 1051 C C . ARG A 1 140 ? 29.890 6.789 -40.201 1.00 96.88 140 ARG A C 1
ATOM 1053 O O . ARG A 1 140 ? 30.700 7.091 -41.067 1.00 96.88 140 ARG A O 1
ATOM 1060 N N . GLN A 1 141 ? 29.695 5.526 -39.833 1.00 96.44 141 GLN A N 1
ATOM 1061 C CA . GLN A 1 141 ? 30.393 4.413 -40.479 1.00 96.44 141 GLN A CA 1
ATOM 1062 C C . GLN A 1 141 ? 29.986 4.264 -41.945 1.00 96.44 141 GLN A C 1
ATOM 1064 O O . GLN A 1 141 ? 30.856 4.066 -42.788 1.00 96.44 141 GLN A O 1
ATOM 1069 N N . ALA A 1 142 ? 28.698 4.419 -42.259 1.00 96.56 142 ALA A N 1
ATOM 1070 C CA . ALA A 1 142 ? 28.212 4.389 -43.634 1.00 96.56 142 ALA A CA 1
ATOM 1071 C C . ALA A 1 142 ? 28.821 5.521 -44.475 1.00 96.56 142 ALA A C 1
ATOM 1073 O O . ALA A 1 142 ? 29.316 5.264 -45.567 1.00 96.56 142 ALA A O 1
ATOM 1074 N N . SER A 1 143 ? 28.864 6.755 -43.955 1.00 96.50 143 SER A N 1
ATOM 1075 C CA . SER A 1 143 ? 29.470 7.874 -44.688 1.00 96.50 143 SER A CA 1
ATOM 1076 C C . SER A 1 143 ? 30.978 7.705 -44.886 1.00 96.50 143 SER A C 1
ATOM 1078 O O . SER A 1 143 ? 31.485 8.005 -45.965 1.00 96.50 143 SER A O 1
ATOM 1080 N N . MET A 1 144 ? 31.690 7.179 -43.884 1.00 96.88 144 MET A N 1
ATOM 1081 C CA . MET A 1 144 ? 33.110 6.838 -44.013 1.00 96.88 144 MET A CA 1
ATOM 1082 C C . MET A 1 144 ? 33.344 5.733 -45.048 1.00 96.88 144 MET A C 1
ATOM 1084 O O . MET A 1 144 ? 34.290 5.832 -45.823 1.00 96.88 144 MET A O 1
ATOM 1088 N N . ALA A 1 145 ? 32.491 4.707 -45.078 1.00 96.44 145 ALA A N 1
ATOM 1089 C CA . ALA A 1 145 ? 32.586 3.623 -46.050 1.00 96.44 145 ALA A CA 1
ATOM 1090 C C . ALA A 1 145 ? 32.337 4.119 -47.482 1.00 96.44 145 ALA A C 1
ATOM 1092 O O . ALA A 1 145 ? 33.129 3.797 -48.359 1.00 96.44 145 ALA A O 1
ATOM 1093 N N . CYS A 1 146 ? 31.316 4.956 -47.707 1.00 97.06 146 CYS A N 1
ATOM 1094 C CA . CYS A 1 146 ? 31.073 5.563 -49.020 1.00 97.06 146 CYS A CA 1
ATOM 1095 C C . CYS A 1 146 ? 32.245 6.446 -49.470 1.00 97.06 146 CYS A C 1
ATOM 1097 O O . CYS A 1 146 ? 32.701 6.326 -50.599 1.00 97.06 146 CYS A O 1
ATOM 1099 N N . ALA A 1 147 ? 32.780 7.290 -48.581 1.00 96.38 147 ALA A N 1
ATOM 1100 C CA . ALA A 1 147 ? 33.923 8.140 -48.916 1.00 96.38 147 ALA A CA 1
ATOM 1101 C C . ALA A 1 147 ? 35.179 7.322 -49.263 1.00 96.38 147 ALA A C 1
ATOM 1103 O O . ALA A 1 147 ? 35.955 7.709 -50.136 1.00 96.38 147 ALA A O 1
ATOM 1104 N N . GLU A 1 148 ? 35.387 6.193 -48.583 1.00 96.75 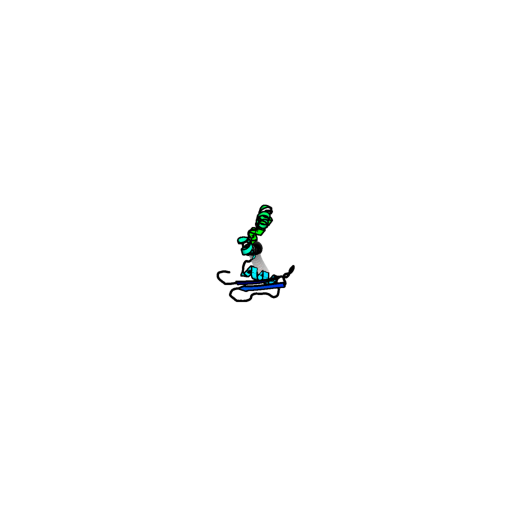148 GLU A N 1
ATOM 1105 C CA . GLU A 1 148 ? 36.485 5.279 -48.887 1.00 96.75 148 GLU A CA 1
ATOM 1106 C C . GLU A 1 148 ? 36.262 4.534 -50.208 1.00 96.75 148 GLU A C 1
ATOM 1108 O O . GLU A 1 148 ? 37.198 4.408 -50.994 1.00 96.75 148 GLU A O 1
ATOM 1113 N N . GLU A 1 149 ? 35.034 4.091 -50.485 1.00 96.38 149 GLU A N 1
ATOM 1114 C CA . GLU A 1 149 ? 34.656 3.482 -51.763 1.00 96.38 149 GLU A CA 1
ATOM 1115 C C . GLU A 1 149 ? 34.893 4.449 -52.930 1.00 96.38 149 GLU A C 1
ATOM 1117 O O . GLU A 1 149 ? 35.560 4.080 -53.897 1.00 96.38 149 GLU A O 1
ATOM 1122 N N . ASP A 1 150 ? 34.462 5.706 -52.801 1.00 96.06 150 ASP A N 1
ATOM 1123 C CA . ASP A 1 150 ? 34.701 6.762 -53.791 1.00 96.06 150 ASP A CA 1
ATOM 1124 C C . ASP A 1 150 ? 36.202 7.016 -53.996 1.00 96.06 150 ASP A C 1
ATOM 1126 O O . ASP A 1 150 ? 36.677 7.152 -55.127 1.00 96.06 150 ASP A O 1
ATOM 1130 N N . ARG A 1 151 ? 36.981 7.043 -52.905 1.00 96.88 151 ARG A N 1
ATOM 1131 C CA . ARG A 1 151 ? 38.437 7.235 -52.956 1.00 96.88 151 ARG A CA 1
ATOM 1132 C C . ARG A 1 151 ? 39.121 6.085 -53.690 1.00 96.88 151 ARG A C 1
ATOM 1134 O O . ARG A 1 151 ? 39.941 6.331 -54.576 1.00 96.88 151 ARG A O 1
ATOM 1141 N N . VAL A 1 152 ? 38.795 4.842 -53.335 1.00 96.81 152 VAL A N 1
ATOM 1142 C CA . VAL A 1 152 ? 39.352 3.642 -53.974 1.00 96.81 152 VAL A CA 1
ATOM 1143 C C . VAL A 1 152 ? 38.930 3.578 -55.442 1.00 96.81 152 VAL A C 1
ATOM 1145 O O . VAL A 1 152 ? 39.784 3.372 -56.306 1.00 96.81 152 VAL A O 1
ATOM 1148 N N . GLY A 1 153 ? 37.657 3.839 -55.745 1.00 96.62 153 GLY A N 1
ATOM 1149 C CA . GLY A 1 153 ? 37.138 3.914 -57.110 1.00 96.62 153 GLY A CA 1
ATOM 1150 C C . GLY A 1 153 ? 37.874 4.953 -57.956 1.00 96.62 153 GLY A C 1
ATOM 1151 O O . GLY A 1 153 ? 38.303 4.644 -59.068 1.00 96.62 153 GLY A O 1
ATOM 1152 N N . GLY A 1 154 ? 38.121 6.144 -57.403 1.00 96.50 154 GLY A N 1
ATOM 1153 C CA . GLY A 1 154 ? 38.930 7.183 -58.041 1.00 96.50 154 GLY A CA 1
ATOM 1154 C C . GLY A 1 154 ? 40.363 6.726 -58.328 1.00 96.50 154 GLY A C 1
ATOM 1155 O O . GLY A 1 154 ? 40.840 6.873 -59.451 1.00 96.50 154 GLY A O 1
ATOM 1156 N N . THR A 1 155 ? 41.037 6.102 -57.354 1.00 97.25 155 THR A N 1
ATOM 1157 C CA . THR A 1 155 ? 42.400 5.578 -57.570 1.00 97.25 155 THR A CA 1
ATOM 11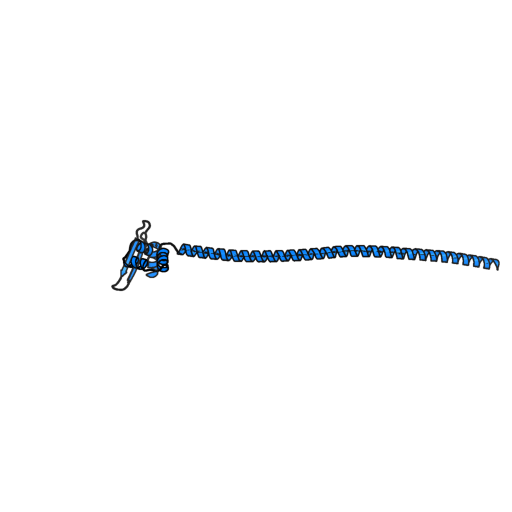58 C C . THR A 1 155 ? 42.455 4.469 -58.619 1.00 97.25 155 THR A C 1
ATOM 1160 O O . THR A 1 155 ? 43.388 4.435 -59.420 1.00 97.25 155 THR A O 1
ATOM 1163 N N . LEU A 1 156 ? 41.452 3.587 -58.652 1.00 97.19 156 LEU A N 1
ATOM 1164 C CA . LEU A 1 156 ? 41.352 2.534 -59.657 1.00 97.19 156 LEU A CA 1
ATOM 1165 C C . LEU A 1 156 ? 41.129 3.127 -61.051 1.00 97.19 156 LEU A C 1
ATOM 1167 O O . LEU A 1 156 ? 41.772 2.689 -62.000 1.00 97.19 156 LEU A O 1
ATOM 1171 N N . ALA A 1 157 ? 40.259 4.132 -61.176 1.00 96.81 157 ALA A N 1
ATOM 1172 C CA . ALA A 1 157 ? 40.013 4.817 -62.440 1.00 96.81 157 ALA A CA 1
ATOM 1173 C C . ALA A 1 157 ? 41.292 5.461 -62.998 1.00 96.81 157 ALA A C 1
ATOM 1175 O O . ALA A 1 157 ? 41.617 5.237 -64.162 1.00 96.81 157 ALA A O 1
ATOM 1176 N N . THR A 1 158 ? 42.062 6.170 -62.162 1.00 96.94 158 THR A N 1
ATOM 1177 C CA . THR A 1 158 ? 43.364 6.731 -62.564 1.00 96.94 158 THR A CA 1
ATOM 1178 C C . THR A 1 158 ? 44.348 5.638 -62.984 1.00 96.94 158 THR A C 1
ATOM 1180 O O . THR A 1 158 ? 44.967 5.746 -64.037 1.00 96.94 158 THR A O 1
ATOM 1183 N N . ALA A 1 159 ? 44.455 4.546 -62.221 1.00 96.56 159 ALA A N 1
ATOM 1184 C CA . ALA A 1 159 ? 45.354 3.446 -62.571 1.00 96.56 159 ALA A CA 1
ATOM 1185 C C . ALA A 1 159 ? 44.974 2.775 -63.906 1.00 96.56 159 ALA A C 1
ATOM 1187 O O . ALA A 1 159 ? 45.847 2.426 -64.700 1.00 96.56 159 ALA A O 1
ATOM 1188 N N . LEU A 1 160 ? 43.675 2.610 -64.179 1.00 97.19 160 LEU A N 1
ATOM 1189 C CA . LEU A 1 160 ? 43.189 2.073 -65.452 1.00 97.19 160 LEU A CA 1
ATOM 1190 C C . LEU A 1 160 ? 43.472 3.022 -66.623 1.00 97.19 160 LEU A C 1
ATOM 1192 O O . LEU A 1 160 ? 43.824 2.551 -67.705 1.00 97.19 160 LEU A O 1
ATOM 1196 N N . GLU A 1 161 ? 43.355 4.334 -66.414 1.00 97.00 161 GLU A N 1
ATOM 1197 C CA . GLU A 1 161 ? 43.725 5.345 -67.408 1.00 97.00 161 GLU A CA 1
ATOM 1198 C C . GLU A 1 161 ? 45.226 5.282 -67.727 1.00 97.00 161 GLU A C 1
ATOM 1200 O O . GLU A 1 161 ? 45.604 5.192 -68.899 1.00 97.00 161 GLU A O 1
ATOM 1205 N N . ASP A 1 162 ? 46.079 5.199 -66.703 1.00 96.50 162 ASP A N 1
ATOM 1206 C CA . ASP A 1 162 ? 47.527 5.043 -66.864 1.00 96.50 162 ASP A CA 1
ATOM 1207 C C . ASP A 1 162 ? 47.883 3.756 -67.629 1.00 96.50 162 ASP A C 1
ATOM 1209 O O . ASP A 1 162 ? 48.701 3.778 -68.557 1.00 96.50 162 ASP A O 1
ATOM 1213 N N . CYS A 1 163 ? 47.232 2.632 -67.304 1.00 96.56 163 CYS A N 1
ATOM 1214 C CA . CYS A 1 163 ? 47.392 1.375 -68.037 1.00 96.56 163 CYS A CA 1
ATOM 1215 C C . CYS A 1 163 ? 46.950 1.497 -69.501 1.00 96.56 163 CYS A C 1
ATOM 1217 O O . CYS A 1 163 ? 47.639 0.994 -70.391 1.00 96.56 163 CYS A O 1
ATOM 1219 N N . ALA A 1 164 ? 45.830 2.171 -69.777 1.00 96.31 164 ALA A N 1
ATOM 1220 C CA . ALA A 1 164 ? 45.344 2.382 -71.138 1.00 96.31 164 ALA A CA 1
ATOM 1221 C C . ALA A 1 164 ? 46.318 3.242 -71.960 1.00 96.31 164 ALA A C 1
ATOM 1223 O O . ALA A 1 164 ? 46.611 2.913 -73.115 1.00 96.31 164 ALA A O 1
ATOM 1224 N N . VAL A 1 165 ? 46.875 4.299 -71.358 1.00 96.62 165 VAL A N 1
ATOM 1225 C CA . VAL A 1 165 ? 47.909 5.142 -71.974 1.00 96.62 165 VAL A CA 1
ATOM 1226 C C . VAL A 1 165 ? 49.178 4.335 -72.248 1.00 96.62 165 VAL A C 1
ATOM 1228 O O . VAL A 1 165 ? 49.725 4.416 -73.351 1.00 96.62 165 VAL A O 1
ATOM 1231 N N . ALA A 1 166 ? 49.640 3.527 -71.291 1.00 95.69 166 ALA A N 1
ATOM 1232 C CA . ALA A 1 166 ? 50.807 2.665 -71.470 1.00 95.69 166 ALA A CA 1
ATOM 1233 C C . ALA A 1 166 ? 50.592 1.628 -72.587 1.00 95.69 166 ALA A C 1
ATOM 1235 O O . ALA A 1 166 ? 51.444 1.487 -73.462 1.00 95.69 166 ALA A O 1
ATOM 1236 N N . ALA A 1 167 ? 49.427 0.976 -72.628 1.00 96.00 167 ALA A N 1
ATOM 1237 C CA . ALA A 1 167 ? 49.067 0.025 -73.679 1.00 96.00 167 ALA A CA 1
ATOM 1238 C C . ALA A 1 167 ? 48.964 0.684 -75.065 1.00 96.00 167 ALA A C 1
ATOM 1240 O O . ALA A 1 167 ? 49.299 0.074 -76.078 1.00 96.00 167 ALA A O 1
ATOM 1241 N N . ALA A 1 168 ? 48.498 1.934 -75.141 1.00 95.06 168 ALA A N 1
ATOM 1242 C CA . ALA A 1 168 ? 48.495 2.695 -76.389 1.00 95.06 168 ALA A CA 1
ATOM 1243 C C . ALA A 1 168 ? 49.917 3.057 -76.848 1.00 95.06 168 ALA A C 1
ATOM 1245 O O . ALA A 1 168 ? 50.192 3.024 -78.044 1.00 95.06 168 ALA A O 1
ATOM 1246 N N . ARG A 1 169 ? 50.825 3.385 -75.917 1.00 95.12 169 ARG A N 1
ATOM 1247 C CA . ARG A 1 169 ? 52.242 3.634 -76.231 1.00 95.12 169 ARG A CA 1
ATOM 1248 C C . ARG A 1 169 ? 52.946 2.372 -76.721 1.00 95.12 169 ARG A C 1
ATOM 1250 O O . ARG A 1 169 ? 53.637 2.454 -77.727 1.00 95.12 169 ARG A O 1
ATOM 1257 N N . LEU A 1 170 ? 52.730 1.236 -76.056 1.00 95.31 170 LEU A N 1
ATOM 1258 C CA . LEU A 1 170 ? 53.279 -0.060 -76.467 1.00 95.31 170 LEU A CA 1
ATOM 1259 C C . LEU A 1 170 ? 52.841 -0.422 -77.887 1.00 95.31 170 LEU A C 1
ATOM 1261 O O . LEU A 1 170 ? 53.699 -0.637 -78.728 1.00 95.31 170 LEU A O 1
ATOM 1265 N N . ARG A 1 171 ? 51.540 -0.338 -78.195 1.00 94.88 171 ARG A N 1
ATOM 1266 C CA . ARG A 1 171 ? 51.030 -0.603 -79.553 1.00 94.88 171 ARG A CA 1
ATOM 1267 C C . ARG A 1 171 ? 51.635 0.296 -80.633 1.00 94.88 171 ARG A C 1
ATOM 1269 O O . ARG A 1 171 ? 51.806 -0.140 -81.762 1.00 94.88 171 ARG A O 1
ATOM 1276 N N . ARG A 1 172 ? 51.942 1.560 -80.314 1.00 93.56 172 ARG A N 1
ATOM 1277 C CA . ARG A 1 172 ? 52.635 2.458 -81.257 1.00 93.56 172 ARG A CA 1
ATOM 1278 C C . ARG A 1 172 ? 54.099 2.079 -81.444 1.00 93.56 172 ARG A C 1
ATOM 1280 O O . ARG A 1 172 ? 54.602 2.222 -82.546 1.00 93.56 172 ARG A O 1
ATOM 1287 N N . ALA A 1 173 ? 54.773 1.654 -80.377 1.00 92.75 173 ALA A N 1
ATOM 1288 C CA . ALA A 1 173 ? 56.156 1.199 -80.453 1.00 92.75 173 ALA A CA 1
ATOM 1289 C C . ALA A 1 173 ? 56.267 -0.122 -81.228 1.00 92.75 173 ALA A C 1
ATOM 1291 O O . ALA A 1 173 ? 57.167 -0.250 -82.042 1.00 92.75 173 ALA A O 1
ATOM 1292 N N . GLU A 1 174 ? 55.328 -1.051 -81.017 1.00 92.25 174 GLU A N 1
ATOM 1293 C CA . GLU A 1 174 ? 55.194 -2.280 -81.812 1.00 92.25 174 GLU A CA 1
ATOM 1294 C C . GLU A 1 174 ? 54.988 -1.947 -83.294 1.00 92.25 174 GLU A C 1
ATOM 1296 O O . GLU A 1 174 ? 55.770 -2.391 -84.118 1.00 92.25 174 GLU A O 1
ATOM 1301 N N . ALA A 1 175 ? 54.028 -1.077 -83.632 1.00 90.62 175 ALA A N 1
ATOM 1302 C CA . ALA A 1 175 ? 53.800 -0.684 -85.025 1.00 90.62 175 ALA A CA 1
ATOM 1303 C C . ALA A 1 175 ? 55.021 -0.007 -85.680 1.00 90.62 175 ALA A C 1
ATOM 1305 O O . ALA A 1 175 ? 55.299 -0.252 -86.846 1.00 90.62 17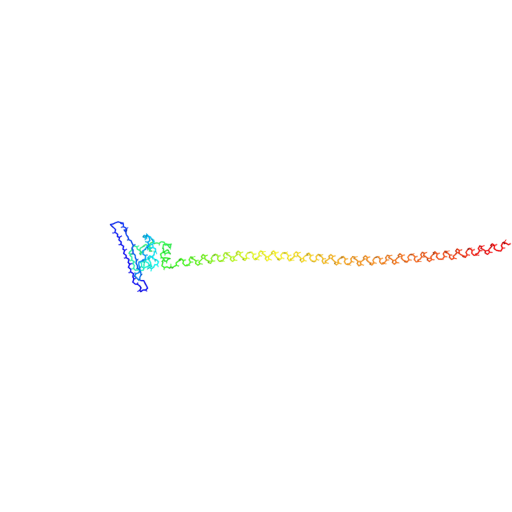5 ALA A O 1
ATOM 1306 N N . ALA A 1 176 ? 55.756 0.830 -84.939 1.00 89.00 176 ALA A N 1
ATOM 1307 C CA . ALA A 1 176 ? 56.979 1.454 -85.445 1.00 89.00 176 ALA A CA 1
ATOM 1308 C C . ALA A 1 176 ? 58.102 0.429 -85.671 1.00 89.00 176 ALA A C 1
ATOM 1310 O O . ALA A 1 176 ? 58.849 0.544 -86.634 1.00 89.00 176 ALA A O 1
ATOM 1311 N N . TRP A 1 177 ? 58.213 -0.572 -84.794 1.00 87.62 177 TRP A N 1
ATOM 1312 C CA . TRP A 1 177 ? 59.159 -1.672 -84.968 1.00 87.62 177 TRP A CA 1
ATOM 1313 C C . TRP A 1 177 ? 58.811 -2.523 -86.193 1.00 87.62 177 TRP A C 1
ATOM 1315 O O . TRP A 1 177 ? 59.699 -2.851 -86.972 1.00 87.62 177 TRP A O 1
ATOM 1325 N N . ASP A 1 178 ? 57.528 -2.841 -86.387 1.00 88.81 178 ASP A N 1
ATOM 1326 C CA . ASP A 1 178 ? 57.058 -3.585 -87.559 1.00 88.81 178 ASP A CA 1
ATOM 1327 C C . ASP A 1 178 ? 57.353 -2.814 -88.866 1.00 88.81 178 ASP A C 1
ATOM 1329 O O . ASP A 1 178 ? 57.812 -3.412 -89.837 1.00 88.81 178 ASP A O 1
ATOM 1333 N N . GLU A 1 179 ? 57.163 -1.486 -88.889 1.00 84.44 179 GLU A N 1
ATOM 1334 C CA . GLU A 1 179 ? 57.545 -0.625 -90.026 1.00 84.44 179 GLU A CA 1
ATOM 1335 C C . GLU A 1 179 ? 59.065 -0.648 -90.289 1.00 84.44 179 GLU A C 1
ATOM 1337 O O . GLU A 1 179 ? 59.488 -0.785 -91.437 1.00 84.44 179 GLU A O 1
ATOM 1342 N N . GLU A 1 180 ? 59.896 -0.559 -89.243 1.00 82.75 180 GLU A N 1
ATOM 1343 C CA . GLU A 1 180 ? 61.360 -0.652 -89.371 1.00 82.75 180 GLU A CA 1
ATOM 1344 C C . GLU A 1 180 ? 61.815 -2.030 -89.891 1.00 82.75 180 GLU A C 1
ATOM 1346 O O . GLU A 1 180 ? 62.755 -2.109 -90.687 1.00 82.75 180 GLU A O 1
ATOM 1351 N N . GLU A 1 181 ? 61.161 -3.121 -89.476 1.00 77.75 181 GLU A N 1
ATOM 1352 C CA . GLU A 1 181 ? 61.441 -4.466 -89.994 1.00 77.75 181 GLU A CA 1
ATOM 1353 C C . GLU A 1 181 ? 61.027 -4.626 -91.465 1.00 77.75 181 GLU A C 1
ATOM 1355 O O . GLU A 1 181 ? 61.766 -5.254 -92.228 1.00 77.75 181 GLU A O 1
ATOM 1360 N N . GLU A 1 182 ? 59.901 -4.042 -91.892 1.00 74.19 182 GLU A N 1
ATOM 1361 C CA . GLU A 1 182 ? 59.483 -4.042 -93.303 1.00 74.19 182 GLU A CA 1
ATOM 1362 C C . GLU A 1 182 ? 60.423 -3.217 -94.200 1.00 74.19 182 GLU A C 1
ATOM 1364 O O . GLU A 1 182 ? 60.687 -3.622 -95.331 1.00 74.19 182 GLU A O 1
ATOM 1369 N N . GLU A 1 183 ? 60.970 -2.094 -93.720 1.00 73.94 183 GLU A N 1
ATOM 1370 C CA . GLU A 1 183 ? 61.956 -1.296 -94.469 1.00 73.94 183 GLU A CA 1
ATOM 1371 C C . GLU A 1 183 ? 63.327 -1.988 -94.603 1.00 73.94 183 GLU A C 1
ATOM 1373 O O . GLU A 1 183 ? 64.098 -1.676 -95.518 1.00 73.94 183 GLU A O 1
ATOM 1378 N N . ALA A 1 184 ? 63.651 -2.914 -93.696 1.00 68.00 184 ALA A N 1
ATOM 1379 C CA . ALA A 1 184 ? 64.924 -3.632 -93.666 1.00 68.00 184 ALA A CA 1
ATOM 1380 C C . ALA A 1 184 ? 64.936 -4.954 -94.468 1.00 68.00 184 ALA A C 1
ATOM 1382 O O . ALA A 1 184 ? 66.018 -5.530 -94.647 1.00 68.00 184 ALA A O 1
ATOM 1383 N N . ALA A 1 185 ? 63.774 -5.435 -94.928 1.00 56.78 185 ALA A N 1
ATOM 1384 C CA . ALA A 1 185 ? 63.580 -6.692 -95.666 1.00 56.78 185 ALA A CA 1
ATOM 1385 C C . ALA A 1 185 ? 63.571 -6.512 -97.197 1.00 56.78 185 ALA A C 1
ATOM 1387 O O . ALA A 1 185 ? 64.096 -7.421 -97.888 1.00 56.78 185 ALA A O 1
#